Protein AF-A0A453BRI6-F1 (afdb_monomer_lite)

Foldseek 3Di:
DCQDPVCPVVDPFFEAEAPPPVVVVLLVVCVVVDPPDASVVVCVVVVVCCVVPPVVVQVVGPHYHYPPQVADPVQDKDKDKDWDPDPPPPPPDDDDPVFKDKWKKKKWWWDAQPDDPPDDSQQIWIWIDTPQKIKIWHGQPWDDRPPDTDGRTDMDIDHPCVVVVRVVNRIDTPDIWMKMWMWGDDPFKIWIWIATPVVRIIMIMIIGRDPDD

Structure (mmCIF, N/CA/C/O backbone):
data_AF-A0A453BRI6-F1
#
_entry.id   AF-A0A453BRI6-F1
#
loop_
_atom_site.group_PDB
_atom_site.id
_atom_site.type_symbol
_atom_site.label_atom_id
_atom_site.label_alt_id
_atom_site.label_comp_id
_atom_site.label_asym_id
_atom_site.label_entity_id
_atom_site.label_seq_id
_atom_site.pdbx_PDB_ins_code
_atom_site.Cartn_x
_atom_site.Cartn_y
_atom_site.Cartn_z
_atom_site.occupancy
_atom_site.B_iso_or_equiv
_atom_site.auth_seq_id
_atom_site.auth_comp_id
_atom_site.auth_asym_id
_atom_site.auth_atom_id
_atom_site.pdbx_PDB_model_num
ATOM 1 N N . TYR A 1 1 ? 13.087 2.744 -31.979 1.00 52.75 1 TYR A N 1
ATOM 2 C CA . TYR A 1 1 ? 12.414 2.208 -30.777 1.00 52.75 1 TYR A CA 1
ATOM 3 C C . TYR A 1 1 ? 13.048 0.880 -30.407 1.00 52.75 1 TYR A C 1
ATOM 5 O O . TYR A 1 1 ? 13.295 0.091 -31.309 1.00 52.75 1 TYR A O 1
ATOM 13 N N . ALA A 1 2 ? 13.296 0.627 -29.118 1.00 52.94 2 ALA A N 1
ATOM 14 C CA . ALA A 1 2 ? 13.920 -0.607 -28.609 1.00 52.94 2 ALA A CA 1
ATOM 15 C C . ALA A 1 2 ? 13.146 -1.909 -28.939 1.00 52.94 2 ALA A C 1
ATOM 17 O O . ALA A 1 2 ? 13.630 -2.999 -28.675 1.00 52.94 2 ALA A O 1
ATOM 18 N N . LEU A 1 3 ? 11.965 -1.788 -29.551 1.00 64.69 3 LEU A N 1
ATOM 19 C CA . LEU A 1 3 ? 11.056 -2.873 -29.921 1.00 64.69 3 LEU A CA 1
ATOM 20 C C . LEU A 1 3 ? 10.930 -3.079 -31.444 1.00 64.69 3 LEU A C 1
ATOM 22 O O . LEU A 1 3 ? 10.002 -3.728 -31.918 1.00 64.69 3 LEU A O 1
ATOM 26 N N . HIS A 1 4 ? 11.829 -2.501 -32.248 1.00 74.75 4 HIS A N 1
ATOM 27 C CA . HIS A 1 4 ? 11.757 -2.649 -33.703 1.00 74.75 4 HIS A CA 1
ATOM 28 C C . HIS A 1 4 ? 11.968 -4.112 -34.128 1.00 74.75 4 HIS A C 1
ATOM 30 O O . HIS A 1 4 ? 12.865 -4.790 -33.625 1.00 74.75 4 HIS A O 1
ATOM 36 N N . SER A 1 5 ? 11.172 -4.596 -35.087 1.00 76.12 5 SER A N 1
ATOM 37 C CA . SER A 1 5 ? 11.146 -6.010 -35.495 1.00 76.12 5 SER A CA 1
ATOM 38 C C . SER A 1 5 ? 12.509 -6.544 -35.943 1.00 76.12 5 SER A C 1
ATOM 40 O O . SER A 1 5 ? 12.845 -7.686 -35.645 1.00 76.12 5 SER A O 1
ATOM 42 N N . THR A 1 6 ? 13.320 -5.703 -36.586 1.00 83.50 6 THR A N 1
ATOM 43 C CA . THR A 1 6 ? 14.676 -6.042 -37.051 1.00 83.50 6 THR A CA 1
ATOM 44 C C . THR A 1 6 ? 15.672 -6.311 -35.924 1.00 83.50 6 THR A C 1
ATOM 46 O O . THR A 1 6 ? 16.653 -7.010 -36.147 1.00 83.50 6 THR A O 1
ATOM 49 N N . LEU A 1 7 ? 15.440 -5.781 -34.718 1.00 80.44 7 LEU A N 1
ATOM 50 C CA . LEU A 1 7 ? 16.309 -6.026 -33.564 1.00 80.44 7 LEU A CA 1
ATOM 51 C C . LEU A 1 7 ? 15.967 -7.346 -32.866 1.00 80.44 7 LEU A C 1
ATOM 53 O O . LEU A 1 7 ? 16.798 -7.886 -32.148 1.00 80.44 7 LEU A O 1
ATOM 57 N N . ARG A 1 8 ? 14.767 -7.904 -33.084 1.00 75.44 8 ARG A N 1
ATOM 58 C CA . ARG A 1 8 ? 14.273 -9.076 -32.338 1.00 75.44 8 ARG A CA 1
ATOM 59 C C . ARG A 1 8 ? 15.113 -10.333 -32.557 1.00 75.44 8 ARG A C 1
ATOM 61 O O . ARG A 1 8 ? 15.270 -11.110 -31.620 1.00 75.44 8 ARG A O 1
ATOM 68 N N . SER A 1 9 ? 15.656 -10.519 -33.761 1.00 80.94 9 SER A N 1
ATOM 69 C CA . SER A 1 9 ? 16.543 -11.643 -34.093 1.00 80.94 9 SER A CA 1
ATOM 70 C C . SER A 1 9 ? 17.949 -11.503 -33.511 1.00 80.94 9 SER A C 1
ATOM 72 O O . SER A 1 9 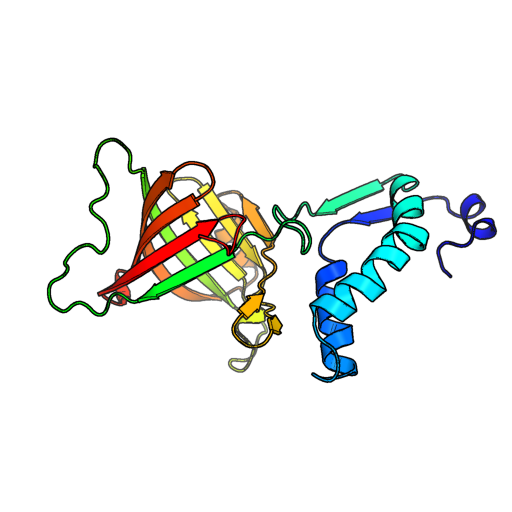? 18.709 -12.461 -33.555 1.00 80.94 9 SER A O 1
ATOM 74 N N . LEU A 1 10 ? 18.299 -10.320 -32.998 1.00 83.38 10 LEU A N 1
ATOM 75 C CA . LEU A 1 10 ? 19.611 -10.015 -32.423 1.00 83.38 10 LEU A CA 1
ATOM 76 C C . LEU A 1 10 ? 19.607 -10.078 -30.886 1.00 83.38 10 LEU A C 1
ATOM 78 O O . LEU A 1 10 ? 20.632 -9.823 -30.268 1.00 83.38 10 LEU A O 1
ATOM 82 N N . LEU A 1 11 ? 18.456 -10.357 -30.264 1.00 80.69 11 LEU A N 1
ATOM 83 C CA . LEU A 1 11 ? 18.303 -10.395 -28.809 1.00 80.69 11 LEU A CA 1
ATOM 84 C C . LEU A 1 11 ? 18.324 -11.838 -28.305 1.00 80.69 11 LEU A C 1
ATOM 86 O O . LEU A 1 11 ? 17.361 -12.581 -28.519 1.00 80.69 11 LEU A O 1
ATOM 90 N N . ASP A 1 12 ? 19.368 -12.193 -27.558 1.00 84.62 12 ASP A N 1
ATOM 91 C CA . ASP A 1 12 ? 19.502 -13.512 -26.926 1.00 84.62 12 ASP A CA 1
ATOM 92 C C . ASP A 1 12 ? 18.477 -13.722 -25.799 1.00 84.62 12 ASP A C 1
ATOM 94 O O . ASP A 1 12 ? 17.919 -14.807 -25.627 1.00 84.62 12 ASP A O 1
ATOM 98 N N . ILE A 1 13 ? 18.179 -12.659 -25.045 1.00 81.44 13 ILE A N 1
ATOM 99 C CA . ILE A 1 13 ? 17.254 -12.676 -23.908 1.00 81.44 13 ILE A CA 1
ATOM 100 C C . ILE A 1 13 ? 16.335 -11.458 -23.987 1.00 81.44 13 ILE A C 1
ATOM 102 O O . ILE A 1 13 ? 16.785 -10.335 -24.208 1.00 81.44 13 ILE A O 1
ATOM 106 N N . ARG A 1 14 ? 15.035 -11.668 -23.762 1.00 81.00 14 ARG A N 1
ATOM 107 C CA . ARG A 1 14 ? 14.042 -10.604 -23.593 1.00 81.00 14 ARG A CA 1
ATOM 108 C C . ARG A 1 14 ? 13.359 -10.769 -22.244 1.00 81.00 14 ARG A C 1
ATOM 110 O O . ARG A 1 14 ? 12.793 -11.822 -21.938 1.00 81.00 14 ARG A O 1
ATOM 117 N N . VAL A 1 15 ? 13.410 -9.701 -21.459 1.00 80.00 15 VAL A N 1
ATOM 118 C CA . VAL A 1 15 ? 12.759 -9.601 -20.155 1.00 80.00 15 VAL A CA 1
ATOM 119 C C . VAL A 1 15 ? 11.650 -8.564 -20.259 1.00 80.00 15 VAL A C 1
ATOM 121 O O . VAL A 1 15 ? 11.901 -7.428 -20.658 1.00 80.00 15 VAL A O 1
ATOM 124 N N . ALA A 1 16 ? 10.431 -8.951 -19.902 1.00 76.50 16 ALA A N 1
ATOM 125 C CA . ALA A 1 16 ? 9.301 -8.046 -19.761 1.00 76.50 16 ALA A CA 1
ATOM 126 C C . ALA A 1 16 ? 8.994 -7.855 -18.279 1.00 76.50 16 ALA A C 1
ATOM 128 O O . ALA A 1 16 ? 8.762 -8.824 -17.557 1.00 76.50 16 ALA A O 1
ATOM 129 N N . VAL A 1 17 ? 8.951 -6.598 -17.845 1.00 73.62 17 VAL A N 1
ATOM 130 C CA . VAL A 1 17 ? 8.438 -6.215 -16.530 1.00 73.62 17 VAL A CA 1
ATOM 131 C C . VAL A 1 17 ? 7.075 -5.576 -16.754 1.00 73.62 17 VAL A C 1
ATOM 133 O O . VAL A 1 17 ? 6.969 -4.521 -17.380 1.00 73.62 17 VAL A O 1
ATOM 136 N N . VAL A 1 18 ? 6.030 -6.262 -16.307 1.00 67.06 18 VAL A N 1
ATOM 137 C CA . VAL A 1 18 ? 4.629 -5.883 -16.498 1.00 67.06 18 VAL A CA 1
ATOM 138 C C . VAL A 1 18 ? 4.063 -5.463 -15.144 1.00 67.06 18 VAL A C 1
ATOM 140 O O . VAL A 1 18 ? 4.336 -6.109 -14.143 1.00 67.06 18 VAL A O 1
ATOM 143 N N . GLY A 1 19 ? 3.296 -4.372 -15.100 1.00 62.09 19 GLY A N 1
ATOM 144 C CA . GLY A 1 19 ? 2.731 -3.821 -13.862 1.00 62.09 19 GLY A CA 1
ATOM 145 C C . GLY A 1 19 ? 3.546 -2.666 -13.267 1.00 62.09 19 GLY A C 1
ATOM 146 O O . GLY A 1 19 ? 4.772 -2.659 -13.285 1.00 62.09 19 GLY A O 1
ATOM 147 N N . GLY A 1 20 ? 2.860 -1.628 -12.773 1.00 60.97 20 GLY A N 1
ATOM 148 C CA . GLY A 1 20 ? 3.466 -0.465 -12.094 1.00 60.97 20 GLY A CA 1
ATOM 149 C C . GLY A 1 20 ? 4.017 0.620 -13.026 1.00 60.97 20 GLY A C 1
ATOM 150 O O . GLY A 1 20 ? 3.886 1.805 -12.728 1.00 60.97 20 GLY A O 1
ATOM 151 N N . VAL A 1 21 ? 4.513 0.239 -14.208 1.00 59.91 21 VAL A N 1
ATOM 152 C CA . VAL A 1 21 ? 5.080 1.160 -15.217 1.00 59.91 21 VAL A CA 1
ATOM 153 C C . VAL A 1 21 ? 4.067 2.215 -15.683 1.00 59.91 21 VAL A C 1
ATOM 155 O O . VAL A 1 21 ? 4.425 3.370 -15.904 1.00 59.91 21 VAL A O 1
ATOM 158 N N . HIS A 1 22 ? 2.783 1.853 -15.768 1.00 65.25 22 HIS A N 1
ATOM 159 C CA . HIS A 1 22 ? 1.715 2.784 -16.140 1.00 65.25 22 HIS A CA 1
ATOM 160 C C . HIS A 1 22 ? 1.559 3.937 -15.150 1.00 65.25 22 HIS A C 1
ATOM 162 O O . HIS A 1 22 ? 1.365 5.075 -15.566 1.00 65.25 22 HIS A O 1
ATOM 168 N N . PHE A 1 23 ? 1.653 3.653 -13.849 1.00 64.69 23 PHE A N 1
ATOM 169 C CA . PHE A 1 23 ? 1.497 4.675 -12.821 1.00 64.69 23 PHE A CA 1
ATOM 170 C C . PHE A 1 23 ? 2.673 5.651 -12.834 1.00 64.69 23 PHE A C 1
ATOM 172 O O . PHE A 1 23 ? 2.458 6.862 -12.816 1.00 64.69 23 PHE A O 1
ATOM 179 N N . SER A 1 24 ? 3.905 5.140 -12.925 1.00 67.06 24 SER A N 1
ATOM 180 C CA . SER A 1 24 ? 5.103 5.981 -12.995 1.00 67.06 24 SER A CA 1
ATOM 181 C C . SER A 1 24 ? 5.104 6.856 -14.248 1.00 67.06 24 SER A C 1
ATOM 183 O O . SER A 1 24 ? 5.437 8.036 -14.166 1.00 67.06 24 SER A O 1
ATOM 185 N N . LEU A 1 25 ? 4.669 6.309 -15.390 1.00 71.19 25 LEU A N 1
ATOM 186 C CA . LEU A 1 25 ? 4.539 7.065 -16.633 1.00 71.19 25 LEU A CA 1
ATOM 187 C C . LEU A 1 25 ? 3.483 8.172 -16.516 1.00 71.19 25 LEU A C 1
ATOM 189 O O . LEU A 1 25 ? 3.775 9.313 -16.853 1.00 71.19 25 LEU A O 1
ATOM 193 N N . LEU A 1 26 ? 2.287 7.863 -16.006 1.00 74.62 26 LEU A N 1
ATOM 194 C CA . LEU A 1 26 ? 1.223 8.859 -15.832 1.00 74.62 26 LEU A CA 1
ATOM 195 C C . LEU A 1 26 ? 1.619 9.951 -14.834 1.00 74.62 26 LEU A C 1
ATOM 197 O O . LEU A 1 26 ? 1.450 11.127 -15.136 1.00 74.62 26 LEU A O 1
ATOM 201 N N . SER A 1 27 ? 2.215 9.570 -13.700 1.00 70.19 27 SER A N 1
ATOM 202 C CA . SER A 1 27 ? 2.729 10.511 -12.693 1.00 70.19 27 SER A CA 1
ATOM 203 C C . SER A 1 27 ? 3.765 11.459 -13.289 1.00 70.19 27 SER A C 1
ATOM 205 O O . SER A 1 27 ? 3.715 12.664 -13.055 1.00 70.19 27 SER A O 1
ATOM 207 N N . LYS A 1 28 ? 4.699 10.923 -14.085 1.00 75.94 28 LYS A N 1
ATOM 208 C CA . LYS A 1 28 ? 5.747 11.713 -14.733 1.00 75.94 28 LYS A CA 1
ATOM 209 C C . LYS A 1 28 ? 5.173 12.654 -15.790 1.00 75.94 28 LYS A C 1
ATOM 211 O O . LYS A 1 28 ? 5.504 13.833 -15.785 1.00 75.94 28 LYS A O 1
ATOM 216 N N . VAL A 1 29 ? 4.290 12.156 -16.655 1.00 76.88 29 VAL A N 1
ATOM 217 C CA . VAL A 1 29 ? 3.655 12.971 -17.699 1.00 76.88 29 VAL A CA 1
ATOM 218 C C . VAL A 1 29 ? 2.830 14.095 -17.078 1.00 76.88 29 VAL A C 1
ATOM 220 O O . VAL A 1 29 ? 2.987 15.237 -17.492 1.00 76.88 29 VAL A O 1
ATOM 223 N N . GLN A 1 30 ? 2.017 13.805 -16.057 1.00 72.94 30 GLN A N 1
ATOM 224 C CA . GLN A 1 30 ? 1.227 14.819 -15.355 1.00 72.94 30 GLN A CA 1
ATOM 225 C C . GLN A 1 30 ? 2.115 15.865 -14.665 1.00 72.94 30 GLN A C 1
ATOM 227 O O . GLN A 1 30 ? 1.813 17.053 -14.718 1.00 72.94 30 GLN A O 1
ATOM 232 N N . HIS A 1 31 ? 3.232 15.447 -14.062 1.00 74.06 31 HIS A N 1
ATOM 233 C CA . HIS A 1 31 ? 4.200 16.377 -13.480 1.00 74.06 31 HIS A CA 1
ATOM 234 C C . HIS A 1 31 ? 4.814 17.317 -14.529 1.00 74.06 31 HIS A C 1
ATOM 236 O O . HIS A 1 31 ? 4.933 18.512 -14.277 1.00 74.06 31 HIS A O 1
ATOM 242 N N . ASP A 1 32 ? 5.172 16.792 -15.702 1.00 79.25 32 ASP A N 1
ATOM 243 C CA . ASP A 1 32 ? 5.878 17.554 -16.737 1.00 79.25 32 ASP A CA 1
ATOM 244 C C . ASP A 1 32 ? 4.971 18.531 -17.498 1.00 79.25 32 ASP A C 1
ATOM 246 O O . ASP A 1 32 ? 5.422 19.606 -17.891 1.00 79.25 32 ASP A O 1
ATOM 250 N N . ILE A 1 33 ? 3.699 18.177 -17.713 1.00 78.31 33 ILE A N 1
ATOM 251 C CA . ILE A 1 33 ? 2.736 19.020 -18.449 1.00 78.31 33 ILE A CA 1
ATOM 252 C C . ILE A 1 33 ? 1.867 19.902 -17.533 1.00 78.31 33 ILE A C 1
ATOM 254 O O . ILE A 1 33 ? 1.111 20.748 -18.025 1.00 78.31 33 ILE A O 1
ATOM 258 N N . GLY A 1 34 ? 1.944 19.692 -16.214 1.00 65.75 34 GLY A N 1
ATOM 259 C CA . GLY A 1 34 ? 1.098 20.336 -15.206 1.00 65.75 34 GLY A CA 1
ATOM 260 C C . GLY A 1 34 ? -0.381 19.925 -15.275 1.00 65.75 34 GLY A C 1
ATOM 261 O O . GLY A 1 34 ? -0.771 19.042 -16.036 1.00 65.75 34 GLY A O 1
ATOM 262 N N . ASP A 1 35 ? -1.243 20.614 -14.521 1.00 65.69 35 ASP A N 1
ATOM 263 C CA . ASP A 1 35 ? -2.695 20.338 -14.434 1.00 65.69 35 ASP A CA 1
ATOM 264 C C . ASP A 1 35 ? -3.497 20.731 -15.698 1.00 65.69 35 ASP A C 1
ATOM 266 O O . ASP A 1 35 ? -4.717 20.900 -15.665 1.00 65.69 35 ASP A O 1
ATOM 270 N N . SER A 1 36 ? -2.822 20.899 -16.836 1.00 69.31 36 SER A N 1
ATOM 271 C CA . SER A 1 36 ? -3.420 21.325 -18.104 1.00 69.31 36 SER A CA 1
ATOM 272 C C . SER A 1 36 ? -4.313 20.257 -18.747 1.00 69.31 36 SER A C 1
ATOM 274 O O . SER A 1 36 ? -5.206 20.589 -19.526 1.00 69.31 36 SER A O 1
ATOM 276 N N . CY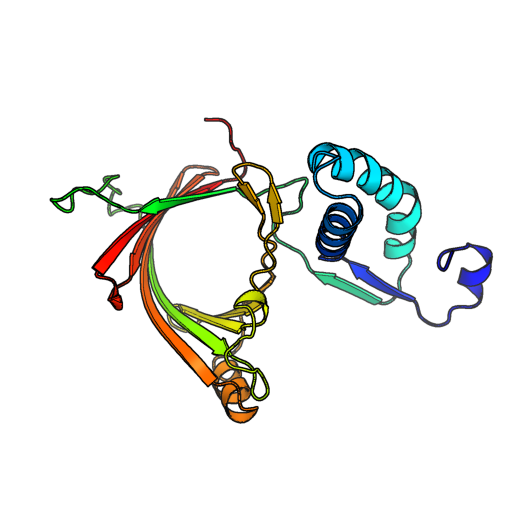S A 1 37 ? -4.101 18.980 -18.417 1.00 68.50 37 CYS A N 1
ATOM 277 C CA . CYS A 1 37 ? -4.850 17.842 -18.948 1.00 68.50 37 CYS A CA 1
ATOM 278 C C . CYS A 1 37 ? -5.438 17.000 -17.811 1.00 68.50 37 CYS A C 1
ATOM 280 O O . CYS A 1 37 ? -4.773 16.755 -16.806 1.00 68.50 37 CYS A O 1
ATOM 282 N N . SER A 1 38 ? -6.671 16.508 -17.978 1.00 77.94 38 SER A N 1
ATOM 283 C CA . SER A 1 38 ? -7.255 15.580 -17.006 1.00 77.94 38 SER A CA 1
ATOM 284 C C . SER A 1 38 ? -6.548 14.225 -17.041 1.00 77.94 38 SER A C 1
ATOM 286 O O . SER A 1 38 ? -6.077 13.766 -18.085 1.00 77.94 38 SER A O 1
ATOM 288 N N . LEU A 1 39 ? -6.527 13.549 -15.894 1.00 74.69 39 LEU A N 1
ATOM 289 C CA . LEU A 1 39 ? -5.957 12.212 -15.778 1.00 74.69 39 LEU A CA 1
ATOM 290 C C . LEU A 1 39 ? -6.687 11.202 -16.683 1.00 74.69 39 LEU A C 1
ATOM 292 O O . LEU A 1 39 ? -6.035 10.376 -17.316 1.00 74.69 39 LEU A O 1
ATOM 296 N N . ASP A 1 40 ? -8.009 11.333 -16.833 1.00 76.38 40 ASP A N 1
ATOM 297 C CA . ASP A 1 40 ? -8.808 10.529 -17.770 1.00 76.38 40 ASP A CA 1
ATOM 298 C C . ASP A 1 40 ? -8.342 10.710 -19.224 1.00 76.38 40 ASP A C 1
ATOM 300 O O . ASP A 1 40 ? -8.127 9.732 -19.938 1.00 76.38 40 ASP A O 1
ATOM 304 N N . TYR A 1 41 ? -8.089 11.952 -19.652 1.00 81.25 41 TYR A N 1
ATOM 305 C CA . TYR A 1 41 ? -7.595 12.233 -21.001 1.00 81.25 41 TYR A CA 1
ATOM 306 C C . TYR A 1 41 ? -6.202 11.634 -21.242 1.00 81.25 41 TYR A C 1
ATOM 308 O O . TYR A 1 41 ? -5.935 11.080 -22.312 1.00 81.25 41 TYR A O 1
ATOM 316 N N . LEU A 1 42 ? -5.310 11.705 -20.246 1.00 78.31 42 LEU A N 1
ATOM 317 C CA . LEU A 1 42 ? -3.987 11.080 -20.322 1.00 78.31 42 LEU A CA 1
ATOM 318 C C . LEU A 1 42 ? -4.083 9.559 -20.427 1.00 78.31 42 LEU A C 1
ATOM 320 O O . LEU A 1 42 ? -3.385 8.956 -21.245 1.00 78.31 42 LEU A O 1
ATOM 324 N N . ILE A 1 43 ? -4.964 8.941 -19.638 1.00 76.12 43 ILE A N 1
ATOM 325 C CA . ILE A 1 43 ? -5.236 7.504 -19.706 1.00 76.12 43 ILE A CA 1
ATOM 326 C C . ILE A 1 43 ? -5.718 7.128 -21.109 1.00 76.12 43 ILE A C 1
ATOM 328 O O . ILE A 1 43 ? -5.139 6.236 -21.737 1.00 76.12 43 ILE A O 1
ATOM 332 N N . ASP A 1 44 ? -6.727 7.826 -21.621 1.00 81.19 44 ASP A N 1
ATOM 333 C CA . ASP A 1 44 ? -7.335 7.528 -22.919 1.00 81.19 44 ASP A CA 1
ATOM 334 C C . ASP A 1 44 ? -6.397 7.807 -24.096 1.00 81.19 44 ASP A C 1
ATOM 336 O O . ASP A 1 44 ? -6.504 7.157 -25.134 1.00 81.19 44 ASP A O 1
ATOM 340 N N . SER A 1 45 ? -5.424 8.701 -23.929 1.00 81.62 45 SER A N 1
ATOM 341 C CA . SER A 1 45 ? -4.415 8.989 -24.952 1.00 81.62 45 SER A CA 1
ATOM 342 C C . SER A 1 45 ? -3.257 7.983 -24.939 1.00 81.62 45 SER A C 1
ATOM 344 O O . SER A 1 45 ? -2.818 7.509 -25.989 1.00 81.62 45 SER A O 1
ATOM 346 N N . ILE A 1 46 ? -2.746 7.628 -23.754 1.00 77.75 46 ILE A N 1
ATOM 347 C CA . ILE A 1 46 ? -1.512 6.838 -23.604 1.00 77.75 46 ILE A CA 1
ATOM 348 C C . ILE A 1 46 ? -1.792 5.333 -23.665 1.00 77.75 46 ILE A C 1
ATOM 350 O O . ILE A 1 46 ? -1.050 4.594 -24.320 1.00 77.75 46 ILE A O 1
ATOM 354 N N . PHE A 1 47 ? -2.852 4.846 -23.008 1.00 76.38 47 PHE A N 1
ATOM 355 C CA . PHE A 1 47 ? -3.100 3.402 -22.923 1.00 76.38 47 PHE A CA 1
ATOM 356 C C . PHE A 1 47 ? -3.362 2.740 -24.281 1.00 76.38 47 PHE A C 1
ATOM 358 O O . PHE A 1 47 ? -2.816 1.658 -24.497 1.00 76.38 47 PHE A O 1
ATOM 365 N N . PRO A 1 48 ? -4.142 3.319 -25.216 1.00 82.38 48 PRO A N 1
ATOM 366 C CA . PRO A 1 48 ? -4.320 2.710 -26.533 1.00 82.38 48 PRO A CA 1
ATOM 367 C C . PRO A 1 48 ? -3.009 2.579 -27.314 1.00 82.38 48 PRO A C 1
ATOM 369 O O . PRO A 1 48 ? -2.778 1.551 -27.950 1.00 82.38 48 PRO A O 1
ATOM 372 N N . LEU A 1 49 ? -2.120 3.576 -27.226 1.00 79.31 49 LEU A N 1
ATOM 373 C CA . LEU A 1 49 ? -0.799 3.523 -27.859 1.00 79.31 49 LEU A CA 1
ATOM 374 C C . LEU A 1 49 ? 0.084 2.451 -27.222 1.00 79.31 49 LEU A C 1
ATOM 376 O O . LEU A 1 49 ? 0.729 1.691 -27.943 1.00 79.31 49 LEU A O 1
ATOM 380 N N . PHE A 1 50 ? 0.062 2.334 -25.893 1.00 77.12 50 PHE A N 1
ATOM 381 C CA . PHE A 1 50 ? 0.743 1.251 -25.189 1.00 77.12 50 PHE A CA 1
ATOM 382 C C . PHE A 1 50 ? 0.243 -0.126 -25.649 1.00 77.12 50 PHE A C 1
ATOM 384 O O . PHE A 1 50 ? 1.054 -0.972 -26.028 1.00 77.12 50 PHE A O 1
ATOM 391 N N . ARG A 1 51 ? -1.080 -0.341 -25.683 1.00 75.88 51 ARG A N 1
ATOM 392 C CA . ARG A 1 51 ? -1.672 -1.611 -26.138 1.00 75.88 51 ARG A CA 1
ATOM 393 C C . ARG A 1 51 ? -1.301 -1.945 -27.578 1.00 75.88 51 ARG A C 1
ATOM 395 O O . ARG A 1 51 ? -1.075 -3.097 -27.920 1.00 75.88 51 ARG A O 1
ATOM 402 N N . LYS A 1 52 ? -1.230 -0.930 -28.439 1.00 81.44 52 LYS A N 1
ATOM 403 C CA . LYS A 1 52 ? -0.910 -1.121 -29.854 1.00 81.44 52 LYS A CA 1
ATOM 404 C C . LYS A 1 52 ? 0.575 -1.393 -30.098 1.00 81.44 52 LYS A C 1
ATOM 406 O O . LYS A 1 52 ? 0.903 -2.172 -30.988 1.00 81.44 52 LYS A O 1
ATOM 411 N N . HIS A 1 53 ? 1.464 -0.724 -29.365 1.00 77.50 53 HIS A N 1
ATOM 412 C CA . HIS A 1 53 ? 2.883 -0.644 -29.728 1.00 77.50 53 HIS A CA 1
ATOM 413 C C . HIS A 1 53 ? 3.852 -1.267 -28.721 1.00 77.50 53 HIS A C 1
ATOM 415 O O . HIS A 1 53 ? 5.008 -1.460 -29.076 1.00 77.50 53 HIS A O 1
ATOM 421 N N . ILE A 1 54 ? 3.418 -1.555 -27.491 1.00 77.38 54 ILE A N 1
ATOM 422 C CA . ILE A 1 54 ? 4.278 -2.075 -26.416 1.00 77.38 54 ILE A CA 1
ATOM 423 C C . ILE A 1 54 ? 3.781 -3.439 -25.927 1.00 77.38 54 ILE A C 1
ATOM 425 O O . ILE A 1 54 ? 4.569 -4.373 -25.806 1.00 77.38 54 ILE A O 1
ATOM 429 N N . GLU A 1 55 ? 2.475 -3.577 -25.679 1.00 75.38 55 GLU A N 1
ATOM 430 C CA . GLU A 1 55 ? 1.867 -4.809 -25.151 1.00 75.38 55 GLU A CA 1
ATOM 431 C C . GLU A 1 55 ? 2.179 -6.074 -25.980 1.00 75.38 55 GLU A C 1
ATOM 433 O O . GLU A 1 55 ? 2.542 -7.084 -25.371 1.00 75.38 55 GLU A O 1
ATOM 438 N N . PRO A 1 56 ? 2.168 -6.052 -27.332 1.00 78.00 56 PRO A N 1
ATOM 439 C CA . PRO A 1 56 ? 2.510 -7.229 -28.132 1.00 78.00 56 PRO A CA 1
ATOM 440 C C . PRO A 1 56 ? 3.931 -7.742 -27.867 1.00 78.00 56 PRO A C 1
ATOM 442 O O . PRO A 1 56 ? 4.155 -8.949 -27.819 1.00 78.00 56 PRO A O 1
ATOM 445 N N . ASP A 1 57 ? 4.896 -6.848 -27.644 1.00 73.25 57 ASP A N 1
ATOM 446 C CA . ASP A 1 57 ? 6.285 -7.228 -27.379 1.00 73.25 57 ASP A CA 1
ATOM 447 C C . ASP A 1 57 ? 6.479 -7.829 -25.982 1.00 73.25 57 ASP A C 1
ATOM 449 O O . ASP A 1 57 ? 7.323 -8.712 -25.807 1.00 73.25 57 ASP A O 1
ATOM 453 N N . LEU A 1 58 ? 5.659 -7.431 -25.001 1.00 74.19 58 LEU A N 1
ATOM 454 C CA . LEU A 1 58 ? 5.668 -8.034 -23.663 1.00 74.19 58 LEU A CA 1
ATOM 455 C C . LEU A 1 58 ? 5.270 -9.519 -23.707 1.00 74.19 58 LEU A C 1
ATOM 457 O O . LEU A 1 58 ? 5.799 -10.319 -22.934 1.00 74.19 58 LEU A O 1
ATOM 461 N N . HIS A 1 59 ? 4.388 -9.910 -24.635 1.00 68.31 59 HIS A N 1
ATOM 462 C CA . HIS A 1 59 ? 4.017 -11.314 -24.844 1.00 68.31 59 HIS A CA 1
ATOM 463 C C . HIS A 1 59 ? 5.151 -12.163 -25.437 1.00 68.31 59 HIS A C 1
ATOM 465 O O . HIS A 1 59 ? 5.166 -13.376 -25.235 1.00 68.31 59 HIS A O 1
ATOM 471 N N . HIS A 1 60 ? 6.106 -11.549 -26.142 1.00 71.38 60 HIS A N 1
ATOM 472 C CA . HIS A 1 60 ? 7.230 -12.240 -26.783 1.00 71.38 60 HIS A CA 1
ATOM 473 C C . HIS A 1 60 ? 8.478 -12.373 -25.890 1.00 71.38 60 HIS A C 1
ATOM 475 O O . HIS A 1 60 ? 9.502 -12.918 -26.332 1.00 71.38 60 HIS A O 1
ATOM 481 N N . ALA A 1 61 ? 8.425 -11.870 -24.655 1.00 78.00 61 ALA A N 1
ATOM 482 C CA . ALA A 1 61 ? 9.517 -11.986 -23.697 1.00 78.00 61 ALA A CA 1
ATOM 483 C C . ALA A 1 61 ? 9.644 -13.410 -23.137 1.00 78.00 61 ALA A C 1
ATOM 485 O O . ALA A 1 61 ? 8.644 -14.027 -22.773 1.00 78.00 61 ALA A O 1
ATOM 486 N N . GLN A 1 62 ? 10.876 -13.921 -23.037 1.00 77.81 62 GLN A N 1
ATOM 487 C CA . GLN A 1 62 ? 11.141 -15.230 -22.428 1.00 77.81 62 GLN A CA 1
ATOM 488 C C . GLN A 1 62 ? 10.953 -15.194 -20.910 1.00 77.81 62 GLN A C 1
ATOM 490 O O . GLN A 1 62 ? 10.466 -16.157 -20.325 1.00 77.81 62 GLN A O 1
ATOM 495 N N . ILE A 1 63 ? 11.336 -14.086 -20.274 1.00 73.19 63 ILE A N 1
ATOM 496 C CA . ILE A 1 63 ? 11.177 -13.890 -18.834 1.00 73.19 63 ILE A CA 1
ATOM 497 C C . ILE A 1 63 ? 10.152 -12.788 -18.628 1.00 73.19 63 ILE A C 1
ATOM 499 O O . ILE A 1 63 ? 10.334 -11.664 -19.095 1.00 73.19 63 ILE A O 1
ATOM 503 N N . ARG A 1 64 ? 9.072 -13.112 -17.920 1.00 69.25 64 ARG A N 1
ATOM 504 C CA . ARG A 1 64 ? 8.013 -12.167 -17.573 1.00 69.25 64 ARG A CA 1
ATOM 505 C C . ARG A 1 64 ? 7.962 -12.008 -16.064 1.00 69.25 64 ARG A C 1
ATOM 507 O O . ARG A 1 64 ? 7.693 -12.967 -15.348 1.00 69.25 64 ARG A O 1
ATOM 514 N N . ILE A 1 65 ? 8.220 -10.793 -15.605 1.00 71.69 65 ILE A N 1
ATOM 515 C CA . ILE A 1 65 ? 8.016 -10.378 -14.223 1.00 71.69 65 ILE A CA 1
ATOM 516 C C . ILE A 1 65 ? 6.689 -9.631 -14.211 1.00 71.69 65 ILE A C 1
ATOM 518 O O . ILE A 1 65 ? 6.609 -8.508 -14.704 1.00 71.69 65 ILE A O 1
ATOM 522 N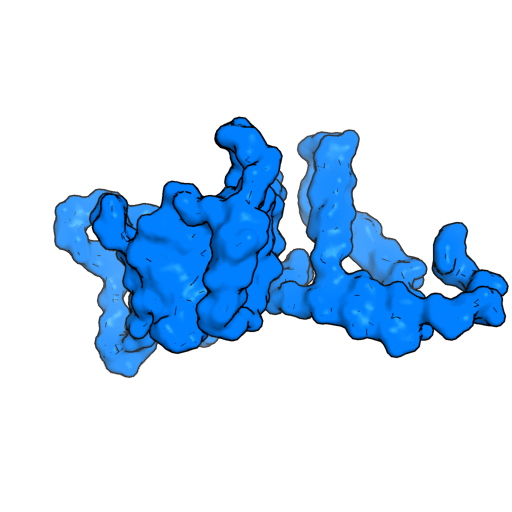 N . ASP A 1 66 ? 5.645 -10.284 -13.717 1.00 59.88 66 ASP A N 1
ATOM 523 C CA . ASP A 1 66 ? 4.325 -9.680 -13.573 1.00 59.88 66 ASP A CA 1
ATOM 524 C C . ASP A 1 66 ? 4.162 -9.155 -12.146 1.00 59.88 66 ASP A C 1
ATOM 526 O O . ASP A 1 66 ? 4.210 -9.909 -11.173 1.00 59.88 66 ASP A O 1
ATOM 530 N N . ASN A 1 67 ? 4.010 -7.843 -12.028 1.00 61.25 67 ASN A N 1
ATOM 531 C CA . ASN A 1 67 ? 3.541 -7.191 -10.826 1.00 61.25 67 ASN A CA 1
ATOM 532 C C . ASN A 1 67 ? 2.033 -6.981 -10.971 1.00 61.25 67 ASN A C 1
ATOM 534 O O . ASN A 1 67 ? 1.567 -5.936 -11.443 1.00 61.25 67 ASN A O 1
ATOM 538 N N . SER A 1 68 ? 1.271 -7.998 -10.577 1.00 52.47 68 SER A N 1
ATOM 539 C CA . SER A 1 68 ? -0.182 -7.954 -10.584 1.00 52.47 68 SER A CA 1
ATOM 540 C C . SER A 1 68 ? -0.655 -7.015 -9.477 1.00 52.47 68 SER A C 1
ATOM 542 O O . SER A 1 68 ? -0.934 -7.427 -8.347 1.00 52.47 68 SER A O 1
ATOM 544 N N . PHE A 1 69 ? -0.754 -5.726 -9.786 1.00 54.97 69 PHE A N 1
ATOM 545 C CA . PHE A 1 69 ? -1.567 -4.835 -8.976 1.00 54.97 69 PHE A CA 1
ATOM 546 C C . PHE A 1 69 ? -3.001 -5.353 -9.073 1.00 54.97 69 PHE A C 1
ATOM 548 O O . PHE A 1 69 ? -3.559 -5.445 -10.162 1.00 54.97 69 PHE A O 1
ATOM 555 N N . VAL A 1 70 ? -3.596 -5.682 -7.926 1.00 49.69 70 VAL A N 1
ATOM 556 C CA . VAL A 1 70 ? -4.973 -6.199 -7.791 1.00 49.69 70 VAL A CA 1
ATOM 557 C C . VAL A 1 70 ? -6.013 -5.268 -8.451 1.00 49.69 70 VAL A C 1
ATOM 559 O O . VAL A 1 70 ? -7.163 -5.651 -8.639 1.00 49.69 70 VAL A O 1
ATOM 562 N N . CYS A 1 71 ? -5.622 -4.035 -8.796 1.00 52.62 71 CYS A N 1
ATOM 563 C CA . CYS A 1 71 ? -6.454 -3.012 -9.414 1.00 52.62 71 CYS A CA 1
ATOM 564 C C . CYS A 1 71 ? -5.626 -2.226 -10.446 1.00 52.62 71 CYS A C 1
ATOM 566 O O . CYS A 1 71 ? -4.576 -1.674 -10.104 1.00 52.62 71 CYS A O 1
ATOM 568 N N . SER A 1 72 ? -6.097 -2.138 -11.692 1.00 61.44 72 SER A N 1
ATOM 569 C CA . SER A 1 72 ? -5.537 -1.228 -12.704 1.00 61.44 72 SER A CA 1
ATOM 570 C C . SER A 1 72 ? -6.320 0.090 -12.727 1.00 61.44 72 SER A C 1
ATOM 572 O O . SER A 1 72 ? -7.414 0.170 -12.179 1.00 61.44 72 SER A O 1
ATOM 574 N N . PHE A 1 73 ? -5.832 1.127 -13.418 1.00 61.91 73 PHE A N 1
ATOM 575 C CA . PHE A 1 73 ? -6.642 2.335 -13.655 1.00 61.91 73 PHE A CA 1
ATOM 576 C C . PHE A 1 73 ? -7.978 2.040 -14.364 1.00 61.91 73 PHE A C 1
ATOM 578 O O . PHE A 1 73 ? -8.925 2.805 -14.218 1.00 61.91 73 PHE A O 1
ATOM 585 N N . ARG A 1 74 ? -8.070 0.925 -15.105 1.00 63.28 74 ARG A N 1
ATOM 586 C CA . ARG A 1 74 ? -9.308 0.463 -15.754 1.00 63.28 74 ARG A CA 1
ATOM 587 C C . ARG A 1 74 ? -10.210 -0.363 -14.836 1.00 63.28 74 ARG A C 1
ATOM 589 O O . ARG A 1 74 ? -11.399 -0.466 -15.106 1.00 63.28 74 ARG A O 1
ATOM 596 N N . GLU A 1 75 ? -9.657 -0.912 -13.761 1.00 69.94 75 GLU A N 1
ATOM 597 C CA . GLU A 1 75 ? -10.375 -1.672 -12.732 1.00 69.94 75 GLU A CA 1
ATOM 598 C C . GLU A 1 75 ? -10.046 -1.090 -11.348 1.00 69.94 75 GLU A C 1
ATOM 600 O O . GLU A 1 75 ? -9.401 -1.745 -10.523 1.00 69.94 75 GLU A O 1
ATOM 605 N N . PRO A 1 76 ? -10.395 0.186 -11.103 1.00 72.06 76 PRO A N 1
ATOM 606 C CA . PRO A 1 76 ? -10.033 0.860 -9.870 1.00 72.06 76 PRO A CA 1
ATOM 607 C C . PRO A 1 76 ? -10.805 0.276 -8.688 1.00 72.06 76 PRO A C 1
ATOM 609 O O . PRO A 1 76 ? -11.992 -0.031 -8.776 1.00 72.06 76 PRO A O 1
ATOM 612 N N . TYR A 1 77 ? -10.138 0.198 -7.540 1.00 77.88 77 TYR A N 1
ATOM 613 C CA . TYR A 1 77 ? -10.773 -0.155 -6.277 1.00 77.88 77 TYR A CA 1
ATOM 614 C C . TYR A 1 77 ? -10.742 1.052 -5.355 1.00 77.88 77 TYR A C 1
ATOM 616 O O . TYR A 1 77 ? -9.692 1.486 -4.873 1.00 77.88 77 TYR A O 1
ATOM 624 N N . TYR A 1 78 ? -11.912 1.641 -5.159 1.00 84.75 78 TYR A N 1
ATOM 625 C CA . TYR A 1 78 ? -12.070 2.876 -4.417 1.00 84.75 78 TYR A CA 1
ATOM 626 C C . TYR A 1 78 ? -12.020 2.612 -2.921 1.00 84.75 78 TYR A C 1
ATOM 628 O O . TYR A 1 78 ? -12.469 1.571 -2.444 1.00 84.75 78 TYR A O 1
ATOM 636 N N . LYS A 1 79 ? -11.483 3.580 -2.178 1.00 87.56 79 LYS A N 1
ATOM 637 C CA . LYS A 1 79 ? -11.468 3.592 -0.718 1.00 87.56 79 LYS A CA 1
ATOM 638 C C . LYS A 1 79 ? -11.933 4.959 -0.230 1.00 87.56 79 LYS A C 1
ATOM 640 O O . LYS A 1 79 ? -11.248 5.949 -0.467 1.00 87.56 79 LYS A O 1
ATOM 645 N N . LEU A 1 80 ? -13.041 4.997 0.499 1.00 87.94 80 LEU A N 1
ATOM 646 C CA . LEU A 1 80 ? -13.461 6.159 1.281 1.00 87.94 80 LEU A CA 1
ATOM 647 C C . LEU A 1 80 ? -13.115 5.898 2.747 1.00 87.94 80 LEU A C 1
ATOM 649 O O . LEU A 1 80 ? -13.428 4.824 3.255 1.00 87.94 80 LEU A O 1
ATOM 653 N N . LYS A 1 81 ? -12.455 6.844 3.419 1.00 89.69 81 LYS A N 1
ATOM 654 C CA . LYS A 1 81 ? -12.157 6.770 4.856 1.00 89.69 81 LYS A CA 1
ATOM 655 C C . LYS A 1 81 ? -12.609 8.060 5.527 1.00 89.69 81 LYS A C 1
ATOM 657 O O . LYS A 1 81 ? -12.147 9.129 5.147 1.00 89.69 81 LYS A O 1
ATOM 662 N N . CYS A 1 82 ? -13.473 7.941 6.526 1.00 87.88 82 CYS A N 1
ATOM 663 C CA . CYS A 1 82 ? -14.027 9.068 7.273 1.00 87.88 82 CYS A CA 1
ATOM 664 C C . CYS A 1 82 ? -13.747 8.877 8.764 1.00 87.88 82 CYS A C 1
ATOM 666 O O . CYS A 1 82 ? -13.880 7.763 9.277 1.00 87.88 82 CYS A O 1
ATOM 668 N N . LYS A 1 83 ? -13.345 9.950 9.451 1.00 87.94 83 LYS A N 1
ATOM 669 C CA . LYS A 1 83 ? -13.189 9.956 10.910 1.00 87.94 83 LYS A CA 1
ATOM 670 C C . LYS A 1 83 ? -14.568 9.947 11.573 1.00 87.94 83 LYS A C 1
ATOM 672 O O . LYS A 1 83 ? -15.514 10.525 11.045 1.00 87.94 83 LYS A O 1
ATOM 677 N N . ASN A 1 84 ? -14.683 9.268 12.709 1.00 77.69 84 ASN A N 1
ATOM 678 C CA . ASN A 1 84 ? -15.867 9.349 13.550 1.00 77.69 84 ASN A CA 1
ATOM 679 C C . ASN A 1 84 ? -15.802 10.591 14.434 1.00 77.69 84 ASN A C 1
ATOM 681 O O . ASN A 1 84 ? -14.928 10.684 15.292 1.00 77.69 84 ASN A O 1
ATOM 685 N N . GLU A 1 85 ? -16.728 11.519 14.219 1.00 70.31 85 GLU A N 1
ATOM 686 C CA . GLU A 1 85 ? -16.851 12.759 14.995 1.00 70.31 85 GLU A CA 1
ATOM 687 C C . GLU A 1 85 ? -18.005 12.706 16.008 1.00 70.31 85 GLU A C 1
ATOM 689 O O . GLU A 1 85 ? -18.240 13.676 16.724 1.00 70.31 85 GLU A O 1
ATOM 694 N N . LEU A 1 86 ? -18.735 11.585 16.095 1.00 64.69 86 LEU A N 1
ATOM 695 C CA . LEU A 1 86 ? -19.862 11.475 17.019 1.00 64.69 86 LEU A CA 1
ATOM 696 C C . LEU A 1 86 ? -19.374 11.407 18.482 1.00 64.69 86 LEU A C 1
ATOM 698 O O . LEU A 1 86 ? -18.606 10.499 18.811 1.00 64.69 86 LEU A O 1
ATOM 702 N N . PRO A 1 87 ? -19.865 12.295 19.375 1.00 52.41 87 PRO A N 1
ATOM 703 C CA . PRO A 1 87 ? -19.410 12.398 20.768 1.00 52.41 87 PRO A CA 1
ATOM 704 C C . PRO A 1 87 ? -19.655 11.159 21.643 1.00 52.41 87 PRO A C 1
ATOM 706 O O . PRO A 1 87 ? -19.058 11.046 22.706 1.00 52.41 87 PRO A O 1
ATOM 709 N N . ASP A 1 88 ? -20.531 10.242 21.218 1.00 50.81 88 ASP A N 1
ATOM 710 C CA . ASP A 1 88 ? -21.107 9.203 22.087 1.00 50.81 88 ASP A CA 1
ATOM 711 C C . ASP A 1 88 ? -20.772 7.763 21.652 1.00 50.81 88 ASP A C 1
ATOM 713 O O . ASP A 1 88 ? -21.440 6.800 22.021 1.00 50.81 88 ASP A O 1
ATOM 717 N N . GLY A 1 89 ? -19.771 7.577 20.783 1.00 49.06 89 GLY A N 1
ATOM 718 C CA . GLY A 1 89 ? -19.361 6.234 20.349 1.00 49.06 89 GLY A CA 1
ATOM 719 C C . GLY A 1 89 ? -20.459 5.431 19.629 1.00 49.06 89 GLY A C 1
ATOM 720 O O . GLY A 1 89 ? -20.296 4.224 19.412 1.00 49.06 89 GLY A O 1
ATOM 721 N N . GLN A 1 90 ? -21.569 6.076 19.235 1.00 48.00 90 GLN A N 1
ATOM 722 C CA . GLN A 1 90 ? -22.602 5.450 18.420 1.00 48.00 90 GLN A CA 1
ATOM 723 C C . GLN A 1 90 ? -21.965 4.938 17.131 1.00 48.00 90 GLN A C 1
ATOM 725 O O . GLN A 1 90 ? -21.322 5.661 16.367 1.00 48.00 90 GLN A O 1
ATOM 730 N N . LYS A 1 91 ? -22.107 3.630 16.925 1.00 56.03 91 LYS A N 1
ATOM 731 C CA . LYS A 1 91 ? -21.549 2.932 15.775 1.00 56.03 91 LYS A CA 1
ATOM 732 C C . LYS A 1 91 ? -22.279 3.439 14.535 1.00 56.03 91 LYS A C 1
ATOM 734 O O . LYS A 1 91 ? -23.473 3.192 14.413 1.00 56.03 91 LYS A O 1
ATOM 739 N N . PHE A 1 92 ? -21.549 4.056 13.600 1.00 53.69 92 PHE A N 1
ATOM 740 C CA . PHE A 1 92 ? -22.038 4.420 12.256 1.00 53.69 92 PHE A CA 1
ATOM 741 C C . PHE A 1 92 ? -22.898 3.330 11.610 1.00 53.69 92 PHE A C 1
ATOM 743 O O . PHE A 1 92 ? -23.803 3.618 10.837 1.00 53.69 92 PHE A O 1
ATOM 750 N N . TYR A 1 93 ? -22.569 2.074 11.906 1.00 60.06 93 TYR A N 1
ATOM 751 C CA . TYR A 1 93 ? -23.233 0.895 11.394 1.00 60.06 93 TYR A CA 1
ATOM 752 C C . TYR A 1 93 ? -23.327 -0.172 12.484 1.00 60.06 93 TYR A C 1
ATOM 754 O O . TYR A 1 93 ? -22.328 -0.546 13.110 1.00 60.06 93 TYR A O 1
ATOM 762 N N . SER A 1 94 ? -24.526 -0.724 12.675 1.00 59.25 94 SER A N 1
ATOM 763 C CA . SER A 1 94 ? -24.695 -1.961 13.431 1.00 59.25 94 SER A CA 1
ATOM 764 C C . SER A 1 94 ? -24.255 -3.126 12.549 1.00 59.25 94 SER A C 1
ATOM 766 O O . SER A 1 94 ? -25.001 -3.627 11.708 1.00 59.25 94 SER A O 1
ATOM 768 N N . PHE A 1 95 ? -22.993 -3.526 12.689 1.00 64.81 95 PHE A N 1
ATOM 769 C CA . PHE A 1 95 ? -22.546 -4.793 12.135 1.00 64.81 95 PHE A CA 1
ATOM 770 C C . PHE A 1 95 ? -23.208 -5.922 12.917 1.00 64.81 95 PHE A C 1
ATOM 772 O O . PHE A 1 95 ? -22.930 -6.095 14.112 1.00 64.81 95 PHE A O 1
ATOM 779 N N . ASP A 1 96 ? -24.032 -6.705 12.227 1.00 63.97 96 ASP A N 1
ATOM 780 C CA . ASP A 1 96 ? -24.480 -7.998 12.723 1.00 63.97 96 ASP A CA 1
ATOM 781 C C . ASP A 1 96 ? -23.246 -8.808 13.150 1.00 63.97 96 ASP A C 1
ATOM 783 O O . ASP A 1 96 ? -22.318 -9.025 12.364 1.00 63.97 96 ASP A O 1
ATOM 787 N N . LYS A 1 97 ? -23.197 -9.187 14.432 1.00 61.03 97 LYS A N 1
ATOM 788 C CA . LYS A 1 97 ? -22.055 -9.902 15.018 1.00 61.03 97 LYS A CA 1
ATOM 789 C C . LYS A 1 97 ? -21.802 -11.238 14.322 1.00 61.03 97 LYS A C 1
ATOM 791 O O . LYS A 1 97 ? -20.659 -11.674 14.305 1.00 61.03 97 LYS A O 1
ATOM 796 N N . SER A 1 98 ? -22.829 -11.840 13.722 1.00 61.72 98 SER A N 1
ATOM 797 C CA . SER A 1 98 ? -22.726 -13.133 13.041 1.00 61.72 98 SER A CA 1
ATOM 798 C C . SER A 1 98 ? -22.023 -13.077 11.676 1.00 61.72 98 SER A C 1
ATOM 800 O O . SER A 1 98 ? -21.603 -14.115 11.174 1.00 61.72 98 SER A O 1
ATOM 802 N N . LYS A 1 99 ? -21.865 -11.886 11.075 1.00 73.31 99 LYS A N 1
ATOM 803 C CA . LYS A 1 99 ? -21.316 -11.704 9.714 1.00 73.31 99 LYS A CA 1
ATOM 804 C C . LYS A 1 99 ? -20.067 -10.825 9.655 1.00 73.31 99 LYS A C 1
ATOM 806 O O . LYS A 1 99 ? -19.631 -10.460 8.565 1.00 73.31 99 LYS A O 1
ATOM 811 N N . SER A 1 100 ? -19.540 -10.422 10.809 1.00 81.50 100 SER A N 1
ATOM 812 C CA . SER A 1 100 ? -18.392 -9.521 10.881 1.00 81.50 100 SER A CA 1
ATOM 813 C C . SER A 1 100 ? -17.120 -10.249 11.264 1.00 81.50 100 SER A C 1
ATOM 815 O O . SER A 1 100 ? -17.094 -10.917 12.297 1.00 81.50 100 SER A O 1
ATOM 817 N N . GLU A 1 101 ? -16.057 -10.022 10.508 1.00 86.69 101 GLU A N 1
ATOM 818 C CA . GLU A 1 101 ? -14.711 -10.469 10.851 1.00 86.69 101 GLU A CA 1
ATOM 819 C C . GLU A 1 101 ? -14.005 -9.357 11.629 1.00 86.69 101 GLU A C 1
ATOM 821 O O . GLU A 1 101 ? -14.259 -8.170 11.417 1.00 86.69 101 GLU A O 1
ATOM 826 N N . THR A 1 102 ? -13.177 -9.719 12.607 1.00 90.44 102 THR A N 1
ATOM 827 C CA . THR A 1 102 ? -12.383 -8.752 13.376 1.00 90.44 102 THR A CA 1
ATOM 828 C C . THR A 1 102 ? -10.927 -9.161 13.327 1.00 90.44 102 THR A C 1
ATOM 830 O O . THR A 1 102 ? -10.574 -10.261 13.743 1.00 90.44 102 THR A O 1
ATOM 833 N N . GLU A 1 103 ? -10.093 -8.256 12.837 1.00 92.88 103 GLU A N 1
ATOM 834 C CA . GLU A 1 103 ? -8.658 -8.448 12.695 1.00 92.88 103 GLU A CA 1
ATOM 835 C C . GLU A 1 103 ? -7.905 -7.372 13.477 1.00 92.88 103 GLU A C 1
ATOM 837 O O . GLU A 1 103 ? -8.280 -6.195 13.480 1.00 92.88 103 GLU A O 1
ATOM 842 N N . ASN A 1 104 ? -6.823 -7.787 14.131 1.00 95.25 104 ASN A N 1
ATOM 843 C CA . ASN A 1 104 ? -5.940 -6.904 14.879 1.00 95.25 104 ASN A CA 1
ATOM 844 C C . ASN A 1 104 ? -4.624 -6.764 14.129 1.00 95.25 104 ASN A C 1
ATOM 846 O O . ASN A 1 104 ? -3.981 -7.762 13.793 1.00 95.25 104 ASN A O 1
ATOM 850 N N . PHE A 1 105 ? -4.219 -5.520 13.916 1.00 95.06 105 PHE A N 1
ATOM 851 C CA . PHE A 1 105 ? -3.027 -5.170 13.171 1.00 95.06 105 PHE A CA 1
ATOM 852 C C . PHE A 1 105 ? -2.022 -4.443 14.053 1.00 95.06 105 PHE A C 1
ATOM 854 O O . PHE A 1 105 ? -2.397 -3.580 14.847 1.00 95.06 105 PHE A O 1
ATOM 861 N N . ILE A 1 106 ? -0.741 -4.740 13.851 1.00 95.69 106 ILE A N 1
ATOM 862 C CA . ILE A 1 106 ? 0.361 -3.868 14.266 1.00 95.69 106 ILE A CA 1
ATOM 863 C C . ILE A 1 106 ? 0.943 -3.273 12.991 1.00 95.69 106 ILE A C 1
ATOM 865 O O . ILE A 1 106 ? 1.426 -4.010 12.131 1.00 95.69 106 ILE A O 1
ATOM 869 N N . GLU A 1 107 ? 0.862 -1.955 12.847 1.00 94.50 107 GLU A N 1
ATOM 870 C CA . GLU A 1 107 ? 1.428 -1.232 11.711 1.00 94.50 107 GLU A CA 1
ATOM 871 C C . GLU A 1 107 ? 2.683 -0.488 12.146 1.00 94.50 107 GLU A C 1
ATOM 873 O O . GLU A 1 107 ? 2.657 0.254 13.123 1.00 94.50 107 GLU A O 1
ATOM 878 N N . MET A 1 108 ? 3.765 -0.679 11.401 1.00 94.00 108 MET A N 1
ATOM 879 C CA . MET A 1 108 ? 5.062 -0.053 11.619 1.00 94.00 108 MET A CA 1
ATOM 880 C C . MET A 1 108 ? 5.493 0.653 10.340 1.00 94.00 108 MET A C 1
ATOM 882 O O . MET A 1 108 ? 5.374 0.084 9.256 1.00 94.00 108 MET A O 1
ATOM 886 N N . TYR A 1 109 ? 6.025 1.864 10.461 1.00 92.31 109 TYR A N 1
ATOM 887 C CA . TYR A 1 109 ? 6.646 2.566 9.341 1.00 92.31 109 TYR A CA 1
ATOM 888 C C . TYR A 1 109 ? 8.142 2.685 9.599 1.00 92.31 109 TYR A C 1
ATOM 890 O O . TYR A 1 109 ? 8.573 3.184 10.643 1.00 92.31 109 TYR A O 1
ATOM 898 N N . LEU A 1 110 ? 8.917 2.161 8.658 1.00 91.81 110 LEU A N 1
ATOM 899 C CA . LEU A 1 110 ? 10.358 2.024 8.731 1.00 91.81 110 LEU A CA 1
ATOM 900 C C . LEU A 1 110 ? 11.007 3.034 7.788 1.00 91.81 110 LEU A C 1
ATOM 902 O O . LEU A 1 110 ? 10.760 3.022 6.580 1.00 91.81 110 LEU A O 1
ATOM 906 N N . ARG A 1 111 ? 11.8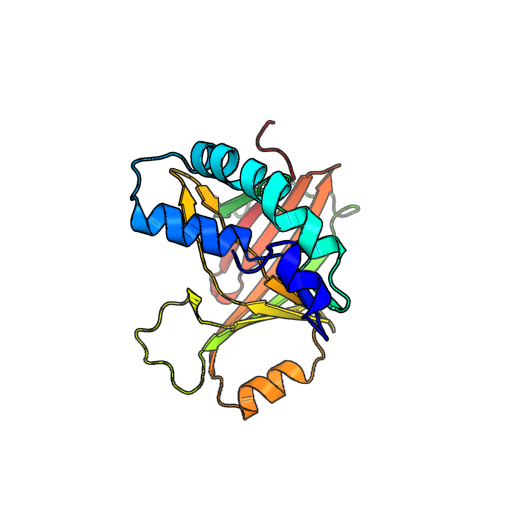74 3.871 8.354 1.00 90.75 111 ARG A N 1
ATOM 907 C CA . ARG A 1 111 ? 12.730 4.802 7.616 1.00 90.75 111 ARG A CA 1
ATOM 908 C C . ARG A 1 111 ? 14.041 4.103 7.231 1.00 90.75 111 ARG A C 1
ATOM 910 O O . ARG A 1 111 ? 14.575 3.361 8.059 1.00 90.75 111 ARG A O 1
ATOM 917 N N . PRO A 1 112 ? 14.569 4.319 6.014 1.00 89.50 112 PRO A N 1
ATOM 918 C CA . PRO A 1 112 ? 15.828 3.713 5.588 1.00 89.50 112 PRO A CA 1
ATOM 919 C C . PRO A 1 112 ? 17.056 4.284 6.336 1.00 89.50 112 PRO A C 1
ATOM 921 O O . PRO A 1 112 ? 17.018 5.430 6.787 1.00 89.50 112 PRO A O 1
ATOM 924 N N . PRO A 1 113 ? 18.158 3.511 6.441 1.00 84.69 113 PRO A N 1
ATOM 925 C CA . PRO A 1 113 ? 19.337 3.800 7.282 1.00 84.69 113 PRO A CA 1
ATOM 926 C C . PRO A 1 113 ? 20.070 5.117 7.000 1.00 84.69 113 PRO A C 1
ATOM 928 O O . PRO A 1 113 ? 20.759 5.632 7.875 1.00 84.69 113 PRO A O 1
ATOM 931 N N . PHE A 1 114 ? 19.938 5.664 5.790 1.00 81.00 114 PHE A N 1
ATOM 932 C CA . PHE A 1 114 ? 20.667 6.861 5.347 1.00 81.00 114 PHE A CA 1
ATOM 933 C C . PHE A 1 114 ? 19.743 8.027 4.995 1.00 81.00 114 PHE A C 1
ATOM 935 O O . PHE A 1 114 ? 20.173 8.994 4.370 1.00 81.00 114 PHE A O 1
ATOM 942 N N . ALA A 1 115 ? 18.463 7.932 5.359 1.00 78.56 115 ALA A N 1
ATOM 943 C CA . ALA A 1 115 ? 17.530 9.014 5.114 1.00 78.56 115 ALA A CA 1
ATOM 944 C C . ALA A 1 115 ? 17.725 10.162 6.111 1.00 78.56 115 ALA A C 1
ATOM 946 O O . ALA A 1 115 ? 17.762 9.934 7.322 1.00 78.56 115 ALA A O 1
ATOM 947 N N . SER A 1 116 ? 17.781 11.397 5.602 1.00 72.50 116 SER A N 1
ATOM 948 C CA . SER A 1 116 ? 17.635 12.594 6.431 1.00 72.50 116 SER A CA 1
ATOM 949 C C . SER A 1 116 ? 16.244 12.636 7.079 1.00 72.50 116 SER A C 1
ATOM 951 O O . SER A 1 116 ? 15.299 11.988 6.621 1.00 72.50 116 SER A O 1
ATOM 953 N N . GLU A 1 117 ? 16.094 13.417 8.150 1.00 67.19 117 GLU A N 1
ATOM 954 C CA . GLU A 1 117 ? 14.788 13.621 8.800 1.00 67.19 117 GLU A CA 1
ATOM 955 C C . GLU A 1 117 ? 13.760 14.310 7.886 1.00 67.19 117 GLU A C 1
ATOM 957 O O . GLU A 1 117 ? 12.561 14.188 8.110 1.00 67.19 117 GLU A O 1
ATOM 962 N N . GLU A 1 118 ? 14.227 14.969 6.825 1.00 65.50 118 GLU A N 1
ATOM 963 C CA . GLU A 1 118 ? 13.422 15.723 5.858 1.00 65.50 118 GLU A CA 1
ATOM 964 C C . GLU A 1 118 ? 12.857 14.866 4.712 1.00 65.50 118 GLU A C 1
ATOM 966 O O . GLU A 1 118 ? 12.115 15.373 3.866 1.00 65.50 118 GLU A O 1
ATOM 971 N N . ILE A 1 119 ? 13.203 13.574 4.642 1.00 65.69 119 ILE A N 1
ATOM 972 C CA . ILE A 1 119 ? 12.696 12.697 3.583 1.00 65.69 119 ILE A CA 1
ATOM 973 C C . ILE A 1 119 ? 11.182 12.529 3.680 1.00 65.69 119 ILE A C 1
ATOM 975 O O . ILE A 1 119 ? 10.606 12.322 4.751 1.00 65.69 119 ILE A O 1
ATOM 979 N N . LYS A 1 120 ? 10.538 12.585 2.510 1.00 67.94 120 LYS A N 1
ATOM 980 C CA . LYS A 1 120 ? 9.100 12.383 2.370 1.00 67.94 120 LYS A CA 1
ATOM 981 C C . LYS A 1 120 ? 8.731 10.973 2.830 1.00 67.94 120 LYS A C 1
ATOM 983 O O . LYS A 1 120 ? 9.429 10.002 2.550 1.00 67.94 120 LYS A O 1
ATOM 988 N N . ILE A 1 121 ? 7.579 10.864 3.491 1.00 71.62 121 ILE A N 1
ATOM 989 C CA . ILE A 1 121 ? 6.987 9.591 3.943 1.00 71.62 121 ILE A CA 1
ATOM 990 C C . ILE A 1 121 ? 6.866 8.585 2.780 1.00 71.62 121 ILE A C 1
ATOM 992 O O . ILE A 1 121 ? 6.874 7.376 2.998 1.00 71.62 121 ILE A O 1
ATOM 996 N N . ASP A 1 122 ? 6.814 9.086 1.545 1.00 70.00 122 ASP A N 1
ATOM 997 C CA . ASP A 1 122 ? 6.717 8.326 0.302 1.00 70.00 122 ASP A CA 1
ATOM 998 C C . ASP A 1 122 ? 7.855 7.307 0.092 1.00 70.00 122 ASP A C 1
ATOM 1000 O O . ASP A 1 122 ? 7.650 6.359 -0.664 1.00 70.00 122 ASP A O 1
ATOM 1004 N N . ASP A 1 123 ? 9.001 7.452 0.770 1.00 77.31 123 ASP A N 1
ATOM 1005 C CA . ASP A 1 123 ? 10.143 6.522 0.691 1.00 77.31 123 ASP A CA 1
ATOM 1006 C C . ASP A 1 123 ? 10.183 5.498 1.843 1.00 77.31 123 ASP A C 1
ATOM 1008 O O . ASP A 1 123 ? 11.093 4.667 1.931 1.00 77.31 123 ASP A O 1
ATOM 1012 N N . TRP A 1 124 ? 9.222 5.550 2.769 1.00 87.62 124 TRP A N 1
ATOM 1013 C CA . TRP A 1 124 ? 9.193 4.652 3.922 1.00 87.62 124 TRP A CA 1
ATOM 1014 C C . TRP A 1 124 ? 8.615 3.282 3.560 1.00 87.62 124 TRP A C 1
ATOM 1016 O O . TRP A 1 124 ? 7.734 3.135 2.707 1.00 87.62 124 TRP A O 1
ATOM 1026 N N . ILE A 1 125 ? 9.077 2.259 4.279 1.00 89.31 125 ILE A N 1
ATOM 1027 C CA . ILE A 1 125 ? 8.518 0.910 4.197 1.00 89.31 125 ILE A CA 1
ATOM 1028 C C . ILE A 1 125 ? 7.467 0.759 5.289 1.00 89.31 125 ILE A C 1
ATOM 1030 O O . ILE A 1 125 ? 7.770 0.892 6.474 1.00 89.31 125 ILE A O 1
ATOM 1034 N N . LYS A 1 126 ? 6.236 0.413 4.915 1.00 91.50 126 LYS A N 1
ATOM 1035 C CA . LYS A 1 126 ? 5.217 0.014 5.886 1.00 91.50 126 LYS A CA 1
ATOM 1036 C C . LYS A 1 126 ? 5.266 -1.499 6.085 1.00 91.50 126 LYS A C 1
ATOM 1038 O O . LYS A 1 126 ? 5.108 -2.259 5.134 1.00 91.50 126 LYS A O 1
ATOM 1043 N N . VAL A 1 127 ? 5.403 -1.936 7.330 1.00 91.25 127 VAL A N 1
ATOM 1044 C CA . VAL A 1 127 ? 5.247 -3.334 7.745 1.00 91.25 127 VAL A CA 1
ATOM 1045 C C . VAL A 1 127 ? 3.947 -3.465 8.530 1.00 91.25 127 VAL A C 1
ATOM 1047 O O . VAL A 1 127 ? 3.683 -2.692 9.447 1.00 91.25 127 VAL A O 1
ATOM 1050 N N . MET A 1 128 ? 3.118 -4.439 8.174 1.00 92.50 128 MET A N 1
ATOM 1051 C CA . MET A 1 128 ? 1.852 -4.720 8.844 1.00 92.50 128 MET A CA 1
ATOM 1052 C C . MET A 1 128 ? 1.818 -6.177 9.290 1.00 92.50 128 MET A C 1
ATOM 1054 O O . MET A 1 128 ? 1.938 -7.080 8.469 1.00 92.50 128 MET A O 1
ATOM 1058 N N . GLN A 1 129 ? 1.615 -6.412 10.579 1.00 91.50 129 GLN A N 1
ATOM 1059 C CA . GLN A 1 129 ? 1.390 -7.745 11.131 1.00 91.50 129 GLN A CA 1
ATOM 1060 C C . GLN A 1 129 ? -0.105 -7.952 11.387 1.00 91.50 129 GLN A C 1
ATOM 1062 O O . GLN A 1 129 ? -0.723 -7.102 12.022 1.00 91.50 129 GLN A O 1
ATOM 1067 N N . CYS A 1 130 ? -0.662 -9.085 10.953 1.00 90.38 130 CYS A N 1
ATOM 1068 C CA . CYS A 1 130 ? -1.998 -9.566 11.32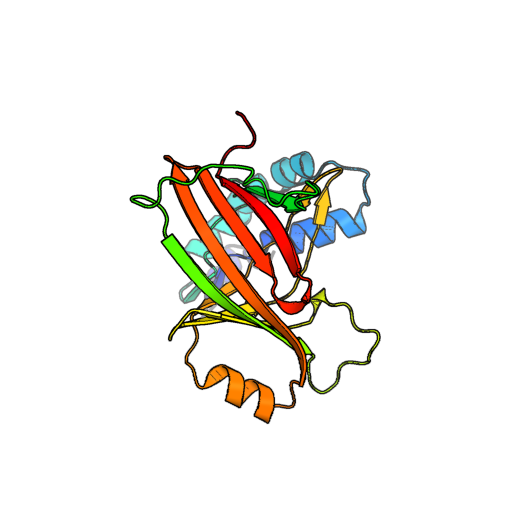2 1.00 90.38 130 CYS A CA 1
ATOM 1069 C C . CYS A 1 130 ? -1.890 -11.024 11.789 1.00 90.38 130 CYS A C 1
ATOM 1071 O O . CYS A 1 130 ? -1.658 -11.931 10.984 1.00 90.38 130 CYS A O 1
ATOM 1073 N N . GLY A 1 131 ? -2.004 -11.260 13.099 1.00 87.12 131 GLY A N 1
ATOM 1074 C CA . GLY A 1 131 ? -1.755 -12.582 13.680 1.00 87.12 131 GLY A CA 1
ATOM 1075 C C . GLY A 1 131 ? -0.341 -13.084 13.358 1.00 87.12 131 GLY A C 1
ATOM 1076 O O . GLY A 1 131 ? 0.647 -12.466 13.760 1.00 87.12 131 GLY A O 1
ATOM 1077 N N . ILE A 1 132 ? -0.254 -14.202 12.627 1.00 80.00 132 ILE A N 1
ATOM 1078 C CA . ILE A 1 132 ? 1.013 -14.807 12.176 1.00 80.00 132 ILE A CA 1
ATOM 1079 C C . ILE A 1 132 ? 1.508 -14.278 10.821 1.00 80.00 132 ILE A C 1
ATOM 1081 O O . ILE A 1 132 ? 2.634 -14.586 10.430 1.00 80.00 132 ILE A O 1
ATOM 1085 N N . ARG A 1 133 ? 0.677 -13.520 10.096 1.00 80.25 133 ARG A N 1
ATOM 1086 C CA . ARG A 1 133 ? 0.993 -13.024 8.752 1.00 80.25 133 ARG A CA 1
ATOM 1087 C C . ARG A 1 133 ? 1.652 -11.657 8.832 1.00 80.25 133 ARG A C 1
ATOM 1089 O O . ARG A 1 133 ? 1.214 -10.794 9.597 1.00 80.25 133 ARG A O 1
ATOM 1096 N N . TYR A 1 134 ? 2.670 -11.457 8.007 1.00 82.69 134 TYR A N 1
ATOM 1097 C CA . TYR A 1 134 ? 3.370 -10.188 7.863 1.00 82.69 134 TYR A CA 1
ATOM 1098 C C . TYR A 1 134 ? 3.215 -9.706 6.434 1.00 82.69 134 TYR A C 1
ATOM 1100 O O . TYR A 1 134 ? 3.352 -10.482 5.498 1.00 82.69 134 TYR A O 1
ATOM 1108 N N . TYR A 1 135 ? 2.964 -8.419 6.270 1.00 83.25 135 TYR A N 1
ATOM 1109 C CA . TYR A 1 135 ? 2.842 -7.774 4.977 1.00 83.25 135 TYR A CA 1
ATOM 1110 C C . TYR A 1 135 ? 3.804 -6.602 4.911 1.00 83.25 135 TYR A C 1
ATOM 1112 O O . TYR A 1 135 ? 3.975 -5.871 5.891 1.00 83.25 135 TYR A O 1
ATOM 1120 N N . LEU A 1 136 ? 4.402 -6.409 3.746 1.00 84.31 136 LEU A N 1
ATOM 1121 C CA . LEU A 1 136 ? 5.243 -5.265 3.442 1.00 84.31 136 LEU A CA 1
ATOM 1122 C C . LEU A 1 136 ? 4.542 -4.438 2.367 1.00 84.31 136 LEU A C 1
ATOM 1124 O O . LEU A 1 136 ? 4.072 -4.990 1.378 1.00 84.31 136 LEU A O 1
ATOM 1128 N N . SER A 1 137 ? 4.432 -3.131 2.586 1.00 84.88 137 SER A N 1
ATOM 1129 C CA . SER A 1 137 ? 3.958 -2.154 1.608 1.00 84.88 137 SER A CA 1
ATOM 1130 C C . SER A 1 137 ? 5.045 -1.126 1.312 1.00 84.88 137 SER A C 1
ATOM 1132 O O . SER A 1 137 ? 5.630 -0.564 2.240 1.00 84.88 137 SER A O 1
ATOM 1134 N N . LEU A 1 138 ? 5.299 -0.880 0.028 1.00 79.88 138 LEU A N 1
ATOM 1135 C CA . LEU A 1 138 ? 6.302 0.079 -0.434 1.00 79.88 138 LEU A CA 1
ATOM 1136 C C . LEU A 1 138 ? 5.648 1.388 -0.874 1.00 79.88 138 LEU A C 1
ATOM 1138 O O . LEU A 1 138 ? 4.774 1.371 -1.741 1.00 79.88 138 LEU A O 1
ATOM 1142 N N . GLY A 1 139 ? 6.143 2.487 -0.305 1.00 66.38 139 GLY A N 1
ATOM 1143 C CA . GLY A 1 139 ? 5.887 3.861 -0.714 1.00 66.38 139 GLY A CA 1
ATOM 1144 C C . GLY A 1 139 ? 4.449 4.374 -0.587 1.00 66.38 139 GLY A C 1
ATOM 1145 O O . GLY A 1 139 ? 3.473 3.625 -0.526 1.00 66.38 139 GLY A O 1
ATOM 1146 N N . ASP A 1 140 ? 4.323 5.700 -0.555 1.00 66.31 140 ASP A N 1
ATOM 1147 C CA . ASP A 1 140 ? 3.047 6.438 -0.589 1.00 66.31 140 ASP A CA 1
ATOM 1148 C C . ASP A 1 140 ? 3.002 7.369 -1.812 1.00 66.31 140 ASP A C 1
ATOM 1150 O O . ASP A 1 140 ? 2.541 8.502 -1.729 1.00 66.31 140 ASP A O 1
ATOM 1154 N N . GLN A 1 141 ? 3.493 6.897 -2.968 1.00 65.00 141 GLN A N 1
ATOM 1155 C CA . GLN A 1 141 ? 3.460 7.667 -4.216 1.00 65.00 141 GLN A CA 1
ATOM 1156 C C . GLN A 1 141 ? 2.013 7.969 -4.606 1.00 65.00 141 GLN A C 1
ATOM 1158 O O . GLN A 1 141 ? 1.332 7.144 -5.207 1.00 65.00 141 GLN A O 1
ATOM 1163 N N . ARG A 1 142 ? 1.518 9.146 -4.242 1.00 73.12 142 ARG A N 1
ATOM 1164 C CA . ARG A 1 142 ? 0.128 9.539 -4.455 1.00 73.12 142 ARG A CA 1
ATOM 1165 C C . ARG A 1 142 ? 0.018 10.561 -5.574 1.00 73.12 142 ARG A C 1
ATOM 1167 O O . ARG A 1 142 ? 0.750 11.547 -5.592 1.00 73.12 142 ARG A O 1
ATOM 1174 N N . ILE A 1 143 ? -0.943 10.353 -6.464 1.00 71.56 143 ILE A N 1
ATOM 1175 C CA . ILE A 1 143 ? -1.407 11.395 -7.382 1.00 71.56 143 ILE A CA 1
ATOM 1176 C C . ILE A 1 143 ? -2.666 11.996 -6.773 1.00 71.56 143 ILE A C 1
ATOM 1178 O O . ILE A 1 143 ? -3.575 11.266 -6.371 1.00 71.56 143 ILE A O 1
ATOM 1182 N N . VAL A 1 144 ? -2.723 13.322 -6.712 1.00 75.38 144 VAL A N 1
ATOM 1183 C CA . VAL A 1 144 ? -3.956 14.034 -6.383 1.00 75.38 144 VAL A CA 1
ATOM 1184 C C . VAL A 1 144 ? -4.630 14.418 -7.697 1.00 75.38 144 VAL A C 1
ATOM 1186 O O . VAL A 1 144 ? -4.066 15.166 -8.487 1.00 75.38 144 VAL A O 1
ATOM 1189 N N . ASP A 1 145 ? -5.822 13.883 -7.937 1.00 71.44 145 ASP A N 1
ATOM 1190 C CA . ASP A 1 145 ? -6.689 14.248 -9.059 1.00 71.44 145 ASP A CA 1
ATOM 1191 C C . ASP A 1 145 ? -7.951 14.914 -8.504 1.00 71.44 145 ASP A C 1
ATOM 1193 O O . ASP A 1 145 ? -8.880 14.245 -8.040 1.00 71.44 145 ASP A O 1
ATOM 1197 N N . LYS A 1 146 ? -7.965 16.252 -8.501 1.00 78.88 146 LYS A N 1
ATOM 1198 C CA . LYS A 1 146 ? -9.035 17.092 -7.935 1.00 78.88 146 LYS A CA 1
ATOM 1199 C C . LYS A 1 146 ? -9.349 16.728 -6.475 1.00 78.88 146 LYS A C 1
ATOM 1201 O O . LYS A 1 146 ? -8.645 17.150 -5.566 1.00 78.88 146 LYS A O 1
ATOM 1206 N N . PHE A 1 147 ? -10.402 15.942 -6.251 1.00 74.06 147 PHE A N 1
ATOM 1207 C CA . PHE A 1 147 ? -10.871 15.505 -4.931 1.00 74.06 147 PHE A CA 1
ATOM 1208 C C . PHE A 1 147 ? -10.409 14.088 -4.563 1.00 74.06 147 PHE A C 1
ATOM 1210 O O . PHE A 1 147 ? -10.806 13.555 -3.526 1.00 74.06 147 PHE A O 1
ATOM 1217 N N . PHE A 1 148 ? -9.606 13.447 -5.412 1.00 69.62 148 PHE A N 1
ATOM 1218 C CA . PHE A 1 148 ? -9.229 12.049 -5.272 1.00 69.62 148 PHE A CA 1
ATOM 1219 C C . PHE A 1 148 ? -7.734 11.896 -5.042 1.00 69.62 148 PHE A C 1
ATOM 1221 O O . PHE A 1 148 ? -6.915 12.516 -5.709 1.00 69.62 148 PHE A O 1
ATOM 1228 N N . ILE A 1 149 ? -7.388 11.000 -4.121 1.00 76.19 149 ILE A N 1
ATOM 1229 C CA . ILE A 1 149 ? -6.018 10.542 -3.923 1.00 76.19 149 ILE A CA 1
ATOM 1230 C C . ILE A 1 149 ? -5.915 9.164 -4.568 1.00 76.19 149 ILE A C 1
ATOM 1232 O O . ILE A 1 149 ? -6.500 8.191 -4.083 1.00 76.19 149 ILE A O 1
ATOM 1236 N N . ILE A 1 150 ? -5.192 9.084 -5.678 1.00 73.19 150 ILE A N 1
ATOM 1237 C CA . ILE A 1 150 ? -4.884 7.833 -6.360 1.00 73.19 150 ILE A CA 1
ATOM 1238 C C . ILE A 1 150 ? -3.590 7.305 -5.764 1.00 73.19 150 ILE A C 1
ATOM 1240 O O . ILE A 1 150 ? -2.546 7.952 -5.847 1.00 73.19 150 ILE A O 1
ATOM 1244 N N . ARG A 1 151 ? -3.671 6.113 -5.170 1.00 72.69 151 ARG A N 1
ATOM 1245 C CA . ARG A 1 151 ? -2.527 5.462 -4.545 1.00 72.69 151 ARG A CA 1
ATOM 1246 C C . ARG A 1 151 ? -2.284 4.075 -5.148 1.00 72.69 151 ARG A C 1
ATOM 1248 O O . ARG A 1 151 ? -3.084 3.172 -4.884 1.00 72.69 151 ARG A O 1
ATOM 1255 N N . PRO A 1 152 ? -1.194 3.871 -5.905 1.00 69.62 152 PRO A N 1
ATOM 1256 C CA . PRO A 1 152 ? -0.742 2.547 -6.278 1.00 69.62 152 PRO A CA 1
ATOM 1257 C C . PRO A 1 152 ? -0.301 1.838 -4.998 1.00 69.62 152 PRO A C 1
ATOM 1259 O O . PRO A 1 152 ? 0.335 2.421 -4.120 1.00 69.62 152 PRO A O 1
ATOM 1262 N N . LYS A 1 153 ? -0.680 0.574 -4.858 1.00 70.44 153 LYS A N 1
ATOM 1263 C CA . LYS A 1 153 ? -0.347 -0.209 -3.672 1.00 70.44 153 LYS A CA 1
ATOM 1264 C C . LYS A 1 153 ? 0.483 -1.407 -4.096 1.00 70.44 153 LYS A C 1
ATOM 1266 O O . LYS A 1 153 ? -0.058 -2.327 -4.698 1.00 70.44 153 LYS A O 1
ATOM 1271 N N . ALA A 1 154 ? 1.769 -1.397 -3.765 1.00 73.25 154 ALA A N 1
ATOM 1272 C CA . ALA A 1 154 ? 2.608 -2.586 -3.818 1.00 73.25 154 ALA A CA 1
ATOM 1273 C C . ALA A 1 154 ? 2.647 -3.191 -2.411 1.00 73.25 154 ALA A C 1
ATOM 1275 O O . ALA A 1 154 ? 3.373 -2.691 -1.555 1.00 73.25 154 ALA A O 1
ATOM 1276 N N . GLU A 1 155 ? 1.819 -4.207 -2.161 1.00 76.06 155 GLU A N 1
ATOM 1277 C CA . GLU A 1 155 ? 1.769 -4.940 -0.891 1.00 76.06 155 GLU A CA 1
ATOM 1278 C C . GLU A 1 155 ? 1.939 -6.436 -1.139 1.00 76.06 155 GLU A C 1
ATOM 1280 O O . GLU A 1 155 ? 1.310 -6.983 -2.042 1.00 76.06 155 GLU A O 1
ATOM 1285 N N . PHE A 1 156 ? 2.764 -7.097 -0.332 1.00 73.56 156 PHE A N 1
ATOM 1286 C CA . PHE A 1 156 ? 3.005 -8.534 -0.435 1.00 73.56 156 PHE A CA 1
ATOM 1287 C C . PHE A 1 156 ? 3.191 -9.165 0.947 1.00 73.56 156 PHE A C 1
ATOM 1289 O O . PHE A 1 156 ? 3.686 -8.521 1.875 1.00 73.56 156 PHE A O 1
ATOM 1296 N N . GLU A 1 157 ? 2.764 -10.422 1.086 1.00 75.44 157 GLU A N 1
ATOM 1297 C CA . GLU A 1 157 ? 3.002 -11.220 2.289 1.00 75.44 157 GLU A CA 1
ATOM 1298 C C . GLU A 1 157 ? 4.482 -11.621 2.362 1.00 75.44 157 GLU A C 1
ATOM 1300 O O . GLU A 1 157 ? 5.102 -11.975 1.358 1.00 75.44 157 GLU A O 1
ATOM 1305 N N . VAL A 1 158 ? 5.058 -11.541 3.557 1.00 78.31 158 VAL A N 1
ATOM 1306 C CA . VAL A 1 158 ? 6.465 -11.830 3.834 1.00 78.31 158 VAL A CA 1
ATOM 1307 C C . VAL A 1 158 ? 6.601 -12.739 5.052 1.00 78.31 158 VAL A C 1
ATOM 1309 O O . VAL A 1 158 ? 5.690 -12.880 5.868 1.00 78.31 158 VAL A O 1
ATOM 1312 N N . GLY A 1 159 ? 7.774 -13.355 5.202 1.00 69.44 159 GLY A N 1
ATOM 1313 C CA . GLY A 1 159 ? 8.085 -14.161 6.377 1.00 69.44 159 GLY A CA 1
ATOM 1314 C C . GLY A 1 159 ? 8.272 -13.311 7.639 1.00 69.44 159 GLY A C 1
ATOM 1315 O O . GLY A 1 159 ? 8.715 -12.164 7.584 1.00 69.44 159 GLY A O 1
ATOM 1316 N N . ARG A 1 160 ? 8.029 -13.908 8.815 1.00 77.31 160 ARG A N 1
ATOM 1317 C CA . ARG A 1 160 ? 8.221 -13.243 10.124 1.00 77.31 160 ARG A CA 1
ATOM 1318 C C . ARG A 1 160 ? 9.632 -12.676 10.342 1.00 77.31 160 ARG A C 1
ATOM 1320 O O . ARG A 1 160 ? 9.817 -11.756 11.129 1.00 77.31 160 ARG A O 1
ATOM 1327 N N . THR A 1 161 ? 10.636 -13.241 9.671 1.00 80.19 161 THR A N 1
ATOM 1328 C CA . THR A 1 161 ? 12.045 -12.838 9.785 1.00 80.19 161 THR A CA 1
ATOM 1329 C C . THR A 1 161 ? 12.373 -11.582 8.980 1.00 80.19 161 THR A C 1
ATOM 1331 O O . THR A 1 161 ? 13.396 -10.954 9.248 1.00 80.19 161 THR A O 1
ATOM 1334 N N . THR A 1 162 ? 11.515 -11.172 8.038 1.00 82.12 162 THR A N 1
ATOM 1335 C CA . THR A 1 162 ? 11.755 -10.012 7.166 1.00 82.12 162 THR A CA 1
ATOM 1336 C C . THR A 1 162 ? 11.898 -8.718 7.959 1.00 82.12 162 THR A C 1
ATOM 1338 O O . THR A 1 162 ? 12.797 -7.934 7.669 1.00 82.12 162 THR A O 1
ATOM 1341 N N . LEU A 1 163 ? 11.085 -8.516 9.002 1.00 86.69 163 LEU A N 1
ATOM 1342 C CA . LEU A 1 163 ? 11.216 -7.344 9.871 1.00 86.69 163 LEU A CA 1
ATOM 1343 C C . LEU A 1 163 ? 12.596 -7.299 10.542 1.00 86.69 163 LEU A C 1
ATOM 1345 O O . LEU A 1 163 ? 13.269 -6.278 10.477 1.00 86.69 163 LEU A O 1
ATOM 1349 N N . GLY A 1 164 ? 13.046 -8.413 11.127 1.00 83.31 164 GLY A N 1
ATOM 1350 C CA . GLY A 1 164 ? 14.374 -8.501 11.743 1.00 83.31 164 GLY A CA 1
ATOM 1351 C C . GLY A 1 164 ? 15.505 -8.240 10.744 1.00 83.31 164 GLY A C 1
ATOM 1352 O O . GLY A 1 164 ? 16.453 -7.530 11.069 1.00 83.31 164 GLY A O 1
ATOM 1353 N N . GLY A 1 165 ? 15.371 -8.742 9.512 1.00 83.25 165 GLY A N 1
ATOM 1354 C CA . GLY A 1 165 ? 16.312 -8.464 8.425 1.00 83.25 165 GLY A CA 1
ATOM 1355 C C . GLY A 1 165 ? 16.391 -6.978 8.062 1.00 83.25 165 GLY A C 1
ATOM 1356 O O . GLY A 1 165 ? 17.488 -6.445 7.930 1.00 83.25 165 GLY A O 1
ATOM 1357 N N . LEU A 1 166 ? 15.251 -6.283 7.964 1.00 87.56 166 LEU A N 1
ATOM 1358 C CA . LEU A 1 166 ? 15.221 -4.838 7.696 1.00 87.56 166 LEU A CA 1
ATOM 1359 C C . LEU A 1 166 ? 15.903 -4.038 8.813 1.00 87.56 166 LEU A C 1
ATOM 1361 O O . LEU A 1 166 ? 16.694 -3.141 8.528 1.00 87.56 166 LEU A O 1
ATOM 1365 N N . LEU A 1 167 ? 15.655 -4.390 10.077 1.00 91.88 167 LEU A N 1
ATOM 1366 C CA . LEU A 1 167 ? 16.307 -3.735 11.216 1.00 91.88 167 LEU A CA 1
ATOM 1367 C C . LEU A 1 167 ? 17.826 -3.967 11.214 1.00 91.88 167 LEU A C 1
ATOM 1369 O O . LEU A 1 167 ? 18.585 -3.033 11.455 1.00 91.88 167 LEU A O 1
ATOM 1373 N N . ALA A 1 168 ? 18.282 -5.180 10.882 1.00 87.44 168 ALA A N 1
ATOM 1374 C CA . ALA A 1 168 ? 19.709 -5.495 10.765 1.00 87.44 168 ALA A CA 1
ATOM 1375 C C . ALA A 1 168 ? 20.403 -4.730 9.621 1.00 87.44 168 ALA A C 1
ATOM 1377 O O . ALA A 1 168 ? 21.588 -4.423 9.716 1.00 87.44 168 ALA A O 1
ATOM 1378 N N . LEU A 1 169 ? 19.659 -4.381 8.567 1.00 87.88 169 LEU A N 1
ATOM 1379 C CA . LEU A 1 169 ? 20.119 -3.507 7.481 1.00 87.88 169 LEU A CA 1
ATOM 1380 C C . LEU A 1 169 ? 20.097 -2.014 7.856 1.00 87.88 169 LEU A C 1
ATOM 1382 O O . LEU A 1 169 ? 20.441 -1.175 7.028 1.00 87.88 169 LEU A O 1
ATOM 1386 N N . GLY A 1 170 ? 19.697 -1.674 9.084 1.00 88.31 170 GLY A N 1
ATOM 1387 C CA . GLY A 1 170 ? 19.705 -0.314 9.617 1.00 88.31 170 GLY A CA 1
ATOM 1388 C C . GLY A 1 170 ? 18.417 0.478 9.385 1.00 88.31 170 GLY A C 1
ATOM 1389 O O . GLY A 1 170 ? 18.397 1.680 9.642 1.00 88.31 170 GLY A O 1
ATOM 1390 N N . TYR A 1 171 ? 17.327 -0.154 8.933 1.00 91.88 171 TYR A N 1
ATOM 1391 C CA . TYR A 1 171 ? 16.027 0.518 8.934 1.00 91.88 171 TYR A CA 1
ATOM 1392 C C . TYR A 1 171 ? 15.569 0.789 10.369 1.00 91.88 171 TYR A C 1
ATOM 1394 O O . TYR A 1 171 ? 15.637 -0.083 11.235 1.00 91.88 171 TYR A O 1
ATOM 1402 N N . SER A 1 172 ? 15.038 1.984 10.609 1.00 92.12 172 SER A N 1
ATOM 1403 C CA . SER A 1 172 ? 14.555 2.408 11.924 1.00 92.12 172 SER A CA 1
ATOM 1404 C C . SER A 1 172 ? 13.031 2.489 11.943 1.00 92.12 172 SER A C 1
ATOM 1406 O O . SER A 1 172 ? 12.444 3.133 11.071 1.00 92.12 172 SER A O 1
ATOM 1408 N N . VAL A 1 173 ? 12.379 1.903 12.951 1.00 93.69 173 VAL A N 1
ATOM 1409 C CA . VAL A 1 173 ? 10.936 2.100 13.181 1.00 93.69 173 VAL A CA 1
ATOM 1410 C C . VAL A 1 173 ? 10.706 3.530 13.669 1.00 93.69 173 VAL A C 1
ATOM 1412 O O . VAL A 1 173 ? 11.188 3.894 14.737 1.00 93.69 173 VAL A O 1
ATOM 1415 N N . VAL A 1 174 ? 9.968 4.329 12.898 1.00 91.56 174 VAL A N 1
ATOM 1416 C CA . VAL A 1 174 ? 9.651 5.728 13.246 1.00 91.56 174 VAL A CA 1
ATOM 1417 C C . VAL A 1 174 ? 8.319 5.827 13.975 1.00 91.56 174 VAL A C 1
ATOM 1419 O O . VAL A 1 174 ? 8.184 6.563 14.947 1.00 91.56 174 VAL A O 1
ATOM 1422 N N . VAL A 1 175 ? 7.328 5.061 13.526 1.00 90.94 175 VAL A N 1
ATOM 1423 C CA . VAL A 1 175 ? 6.023 4.986 14.182 1.00 90.94 175 VAL A CA 1
ATOM 1424 C C . VAL A 1 175 ? 5.528 3.548 14.182 1.00 90.94 175 VAL A C 1
ATOM 1426 O O . VAL A 1 175 ? 5.720 2.809 13.214 1.00 90.94 175 VAL A O 1
ATOM 1429 N N . SER A 1 176 ? 4.899 3.161 15.288 1.00 94.12 176 SER A N 1
ATOM 1430 C CA . SER A 1 176 ? 4.239 1.875 15.467 1.00 94.12 176 SER A CA 1
ATOM 1431 C C . SER A 1 176 ? 2.918 2.083 16.193 1.00 94.12 176 SER A C 1
ATOM 1433 O O . SER A 1 176 ? 2.874 2.784 17.205 1.00 94.12 176 SER A O 1
ATOM 1435 N N . PHE A 1 177 ? 1.837 1.497 15.685 1.00 95.19 177 PHE A N 1
ATOM 1436 C CA . PHE A 1 177 ? 0.536 1.557 16.345 1.00 95.19 177 PHE A CA 1
ATOM 1437 C C . PHE A 1 177 ? -0.277 0.289 16.122 1.00 95.19 177 PHE A C 1
ATOM 1439 O O . PHE A 1 177 ? -0.115 -0.439 15.139 1.00 95.19 177 PHE A O 1
ATOM 1446 N N . LYS A 1 178 ? -1.190 0.049 17.061 1.00 95.94 178 LYS A N 1
ATOM 1447 C CA . LYS A 1 178 ? -2.185 -1.012 16.967 1.00 95.94 178 LYS A CA 1
ATOM 1448 C C . LYS A 1 178 ? -3.441 -0.472 16.305 1.00 95.94 178 LYS A C 1
ATOM 1450 O O . LYS A 1 178 ? -3.895 0.630 16.620 1.00 95.94 178 LYS A O 1
ATOM 1455 N N . ARG A 1 179 ? -3.984 -1.251 15.375 1.00 95.06 179 ARG A N 1
ATOM 1456 C CA . ARG A 1 179 ? -5.245 -0.959 14.700 1.00 95.06 179 ARG A CA 1
ATOM 1457 C C . ARG A 1 179 ? -6.144 -2.179 14.757 1.00 95.06 179 ARG A C 1
ATOM 1459 O O . ARG A 1 179 ? -5.781 -3.236 14.250 1.00 95.06 179 ARG A O 1
ATOM 1466 N N . THR A 1 180 ? -7.342 -2.012 15.292 1.00 94.06 180 THR A N 1
ATOM 1467 C CA . THR A 1 180 ? -8.398 -3.024 15.211 1.00 94.06 180 THR A CA 1
ATOM 1468 C C . THR A 1 180 ? -9.273 -2.720 14.004 1.00 94.06 180 THR A C 1
ATOM 1470 O O . THR A 1 180 ? -9.643 -1.566 13.791 1.00 94.06 180 THR A O 1
ATOM 1473 N N . SER A 1 181 ? -9.602 -3.722 13.190 1.00 92.19 181 SER A N 1
ATOM 1474 C CA . SER A 1 181 ? -10.521 -3.575 12.060 1.00 92.19 181 SER A CA 1
ATOM 1475 C C . SER A 1 181 ? -11.637 -4.594 12.149 1.00 92.19 181 SER A C 1
ATOM 1477 O O . SER A 1 181 ? -11.383 -5.794 12.160 1.00 92.19 181 SER A O 1
ATOM 1479 N N . ARG A 1 182 ? -12.876 -4.111 12.178 1.00 90.81 182 ARG A N 1
ATOM 1480 C CA . ARG A 1 182 ? -14.067 -4.946 12.071 1.00 90.81 182 ARG A CA 1
ATOM 1481 C C . ARG A 1 182 ? -14.678 -4.773 10.692 1.00 90.81 182 ARG A C 1
ATOM 1483 O O . ARG A 1 182 ? -15.123 -3.672 10.367 1.00 90.81 182 ARG A O 1
ATOM 1490 N N . THR A 1 183 ? -14.699 -5.835 9.899 1.00 90.25 183 THR A N 1
ATOM 1491 C CA . THR A 1 183 ? -15.097 -5.818 8.491 1.00 90.25 183 THR A CA 1
ATOM 1492 C C . THR A 1 183 ? -16.405 -6.574 8.271 1.00 90.25 183 THR A C 1
ATOM 1494 O O . THR A 1 183 ? -16.702 -7.560 8.942 1.00 90.25 183 THR A O 1
ATOM 1497 N N . VAL A 1 184 ? -17.207 -6.103 7.318 1.00 89.50 184 VAL A N 1
ATOM 1498 C CA . VAL A 1 184 ? -18.359 -6.818 6.759 1.00 89.50 184 VAL A CA 1
ATOM 1499 C C . VAL A 1 184 ? -18.337 -6.647 5.250 1.00 89.50 184 VAL A C 1
ATOM 1501 O O . VAL A 1 184 ? -18.169 -5.537 4.739 1.00 89.50 184 VAL A O 1
ATOM 1504 N N . LYS A 1 185 ? -18.534 -7.753 4.535 1.00 86.94 185 LYS A N 1
ATOM 1505 C CA . LYS A 1 185 ? -18.650 -7.769 3.079 1.00 86.94 185 LYS A CA 1
ATOM 1506 C C . LYS A 1 185 ? -20.121 -7.867 2.675 1.00 86.94 185 LYS A C 1
ATOM 1508 O O . LYS A 1 185 ? -20.856 -8.701 3.201 1.00 86.94 185 LYS A O 1
ATOM 1513 N N . ARG A 1 186 ? -20.547 -7.008 1.752 1.00 84.00 186 ARG A N 1
ATOM 1514 C CA . ARG A 1 186 ? -21.860 -7.037 1.096 1.00 84.00 186 ARG A CA 1
ATOM 1515 C C . ARG A 1 186 ? -21.623 -6.981 -0.404 1.00 84.00 186 ARG A C 1
ATOM 1517 O O . ARG A 1 186 ? -21.209 -5.945 -0.913 1.00 84.00 186 ARG A O 1
ATOM 1524 N N . ASP A 1 187 ? -21.824 -8.100 -1.088 1.00 85.25 187 ASP A N 1
ATOM 1525 C CA . ASP A 1 187 ? -21.543 -8.240 -2.519 1.00 85.25 187 ASP A CA 1
ATOM 1526 C C . ASP A 1 187 ? -20.102 -7.808 -2.869 1.00 85.25 187 ASP A C 1
ATOM 1528 O O . ASP A 1 187 ? -19.131 -8.450 -2.452 1.00 85.25 187 ASP A O 1
ATOM 1532 N N . GLN A 1 188 ? -19.955 -6.702 -3.605 1.00 85.25 188 GLN A N 1
ATOM 1533 C CA . GLN A 1 188 ? -18.673 -6.111 -4.003 1.00 85.25 188 GLN A CA 1
ATOM 1534 C C . GLN A 1 188 ? -18.202 -4.974 -3.074 1.00 85.25 188 GLN A C 1
ATOM 1536 O O . GLN A 1 188 ? -17.111 -4.437 -3.270 1.00 85.25 188 GLN A O 1
ATOM 1541 N N . LEU A 1 189 ? -19.001 -4.606 -2.067 1.00 87.25 189 LEU A N 1
ATOM 1542 C CA . LEU A 1 189 ? -18.695 -3.563 -1.091 1.00 87.25 189 LEU A CA 1
ATOM 1543 C C . LEU A 1 189 ? -18.124 -4.174 0.196 1.00 87.25 189 LEU A C 1
ATOM 1545 O O . LEU A 1 189 ? -18.728 -5.041 0.829 1.00 87.25 189 LEU A O 1
ATOM 1549 N N . LEU A 1 190 ? -16.969 -3.674 0.623 1.00 89.88 190 LEU A N 1
ATOM 1550 C CA . LEU A 1 190 ? -16.365 -3.967 1.918 1.00 89.88 190 LEU A CA 1
ATOM 1551 C C . LEU A 1 190 ? -16.506 -2.746 2.824 1.00 89.88 190 LEU A C 1
ATOM 1553 O O . LEU A 1 190 ? -16.034 -1.658 2.500 1.00 89.88 190 LEU A O 1
ATOM 1557 N N . ILE A 1 191 ? -17.123 -2.947 3.982 1.00 89.69 191 ILE A N 1
ATOM 1558 C CA . ILE A 1 191 ? -17.303 -1.929 5.017 1.00 89.69 191 ILE A CA 1
ATOM 1559 C C . ILE A 1 191 ? -16.422 -2.320 6.199 1.00 89.69 191 ILE A C 1
ATOM 1561 O O . ILE A 1 191 ? -16.494 -3.456 6.661 1.00 89.69 191 ILE A O 1
ATOM 1565 N N . ALA A 1 192 ? -15.603 -1.402 6.701 1.00 90.81 192 ALA A N 1
ATOM 1566 C CA . ALA A 1 192 ? -14.741 -1.635 7.849 1.00 90.81 192 ALA A CA 1
ATOM 1567 C C . ALA A 1 192 ? -14.847 -0.496 8.867 1.00 90.81 192 ALA A C 1
ATOM 1569 O O . ALA A 1 192 ? -14.719 0.669 8.502 1.00 90.81 192 ALA A O 1
ATOM 1570 N N . ALA A 1 193 ? -15.037 -0.828 10.142 1.00 90.12 193 ALA A N 1
ATOM 1571 C CA . ALA A 1 193 ? -14.757 0.095 11.239 1.00 90.12 193 ALA A CA 1
ATOM 1572 C C . ALA A 1 193 ? -13.329 -0.152 11.729 1.00 90.12 193 ALA A C 1
ATOM 1574 O O . ALA A 1 193 ? -12.996 -1.268 12.129 1.00 90.12 193 ALA A O 1
ATOM 1575 N N . GLU A 1 194 ? -12.484 0.871 11.665 1.00 92.19 194 GLU A N 1
ATOM 1576 C CA . GLU A 1 194 ? -11.094 0.832 12.115 1.00 92.19 194 GLU A CA 1
ATOM 1577 C C . GLU A 1 194 ? -10.926 1.687 13.372 1.00 92.19 194 GLU A C 1
ATOM 1579 O O . GLU A 1 194 ? -11.330 2.845 13.366 1.00 92.19 194 GLU A O 1
ATOM 1584 N N . THR A 1 195 ? -10.277 1.167 14.408 1.00 91.62 195 THR A N 1
ATOM 1585 C CA . THR A 1 195 ? -9.897 1.930 15.609 1.00 91.62 195 THR A CA 1
ATOM 1586 C C . THR A 1 195 ? -8.383 1.893 15.759 1.00 91.62 195 THR A C 1
ATOM 1588 O O . THR A 1 195 ? -7.790 0.826 15.601 1.00 91.62 195 THR A O 1
ATOM 1591 N N . ILE A 1 196 ? -7.760 3.047 16.010 1.00 92.94 196 ILE A N 1
ATOM 1592 C CA . ILE A 1 196 ? -6.313 3.173 16.240 1.00 92.94 196 ILE A CA 1
ATOM 1593 C C . ILE A 1 196 ?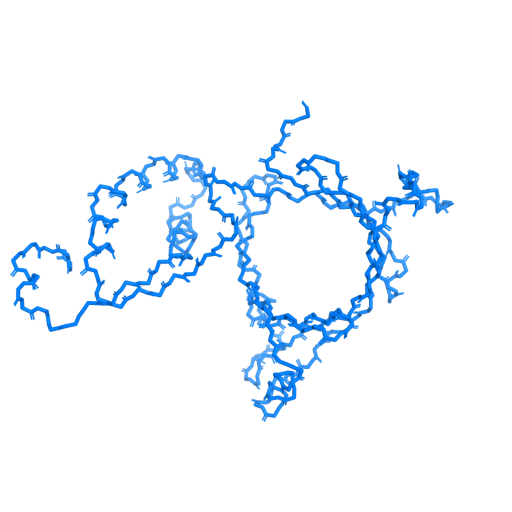 -6.088 3.481 17.718 1.00 92.94 196 ILE A C 1
ATOM 1595 O O . ILE A 1 196 ? -6.427 4.571 18.182 1.00 92.94 196 ILE A O 1
ATOM 1599 N N . ASP A 1 197 ? -5.497 2.530 18.439 1.00 88.19 197 ASP A N 1
ATOM 1600 C CA . ASP A 1 197 ? -5.443 2.544 19.906 1.00 88.19 197 ASP A CA 1
ATOM 1601 C C . ASP A 1 197 ? -4.690 3.766 20.451 1.00 88.19 197 ASP A C 1
ATOM 1603 O O . ASP A 1 197 ? -5.138 4.404 21.398 1.00 88.19 197 ASP A O 1
ATOM 1607 N N . SER A 1 198 ? -3.566 4.132 19.829 1.00 86.62 198 SER A N 1
ATOM 1608 C CA . SER A 1 198 ? -2.715 5.242 20.282 1.00 86.62 198 SER A CA 1
ATOM 1609 C C . SER A 1 198 ? -3.340 6.624 20.091 1.00 86.62 198 SER A C 1
ATOM 1611 O O . SER A 1 198 ? -2.937 7.566 20.765 1.00 86.62 198 SER A O 1
ATOM 1613 N N . LEU A 1 199 ? -4.301 6.752 19.173 1.00 85.00 199 LEU A N 1
ATOM 1614 C CA . LEU A 1 199 ? -5.001 8.008 18.901 1.00 85.00 199 LEU A CA 1
ATOM 1615 C C . LEU A 1 199 ? -6.364 8.067 19.599 1.00 85.00 199 LEU A C 1
ATOM 1617 O O . LEU A 1 199 ? -6.965 9.133 19.664 1.00 85.00 199 LEU A O 1
ATOM 1621 N N . ASN A 1 200 ? -6.865 6.931 20.098 1.00 84.06 200 ASN A N 1
ATOM 1622 C CA . ASN A 1 200 ? -8.253 6.767 20.530 1.00 84.06 200 ASN A CA 1
ATOM 1623 C C . ASN A 1 200 ? -9.264 7.249 19.465 1.00 84.06 200 ASN A C 1
ATOM 1625 O O . ASN A 1 200 ? -10.336 7.767 19.771 1.00 84.06 200 ASN A O 1
ATOM 1629 N N . GLU A 1 201 ? -8.907 7.091 18.188 1.00 88.00 201 GLU A N 1
ATOM 1630 C CA . GLU A 1 201 ? -9.716 7.526 17.054 1.00 88.00 201 GLU A CA 1
ATOM 1631 C C . GLU A 1 201 ? -10.314 6.329 16.325 1.00 88.00 201 GLU A C 1
ATOM 1633 O O . GLU A 1 201 ? -9.671 5.291 16.141 1.00 88.00 201 GLU A O 1
ATOM 1638 N N . SER A 1 202 ? -11.555 6.497 15.870 1.00 88.44 202 SER A N 1
ATOM 1639 C CA . SER A 1 202 ? -12.262 5.508 15.062 1.00 88.44 202 SER A CA 1
ATOM 1640 C C . SER A 1 202 ? -12.604 6.065 13.689 1.00 88.44 202 SER A C 1
ATOM 1642 O O . SER A 1 202 ? -12.915 7.245 13.536 1.00 88.44 202 SER A O 1
ATOM 1644 N N . PHE A 1 203 ? -12.571 5.198 12.686 1.00 90.31 203 PHE A N 1
ATOM 1645 C CA . PHE A 1 203 ? -12.795 5.528 11.290 1.00 90.31 203 PHE A CA 1
ATOM 1646 C C . PHE A 1 203 ? -13.754 4.532 10.651 1.00 90.31 203 PHE A C 1
ATOM 1648 O O . PHE A 1 203 ? -13.679 3.330 10.908 1.00 90.31 203 PHE A O 1
ATOM 1655 N N . LEU A 1 204 ? -14.602 5.025 9.756 1.00 89.38 204 LEU A N 1
ATOM 1656 C CA . LEU A 1 204 ? -15.363 4.194 8.834 1.00 89.38 204 LEU A CA 1
ATOM 1657 C C . LEU A 1 204 ? -14.630 4.145 7.494 1.00 89.38 204 LEU A C 1
ATOM 1659 O O . LEU A 1 204 ? -14.237 5.181 6.957 1.00 89.38 204 LEU A O 1
ATOM 1663 N N . VAL A 1 205 ? -14.449 2.943 6.956 1.00 90.56 205 VAL A N 1
ATOM 1664 C CA . VAL A 1 205 ? -13.799 2.707 5.669 1.00 90.56 205 VAL A CA 1
ATOM 1665 C C . VAL A 1 205 ? -14.732 1.926 4.757 1.00 90.56 205 VAL A C 1
ATOM 1667 O O . VAL A 1 205 ? -15.151 0.822 5.093 1.00 90.56 205 VAL A O 1
ATOM 1670 N N . LEU A 1 206 ? -15.018 2.475 3.581 1.00 89.75 206 LEU A N 1
ATOM 1671 C CA . LEU A 1 206 ? -15.753 1.802 2.511 1.00 89.75 206 LEU A CA 1
ATOM 1672 C C . LEU A 1 206 ? -14.783 1.476 1.383 1.00 89.75 206 LEU A C 1
ATOM 1674 O O . LEU A 1 206 ? -13.992 2.338 0.994 1.00 89.75 206 LEU A O 1
ATOM 1678 N N . LYS A 1 207 ? -14.828 0.250 0.861 1.00 89.12 207 LYS A N 1
ATOM 1679 C CA . LYS A 1 207 ? -14.032 -0.162 -0.296 1.00 89.12 207 LYS A CA 1
ATOM 1680 C C . LYS A 1 207 ? -14.883 -0.894 -1.325 1.00 89.12 207 LYS A C 1
ATOM 1682 O O . LYS A 1 207 ? -15.680 -1.741 -0.938 1.00 89.12 207 LYS A O 1
ATOM 1687 N N . GLY A 1 208 ? -14.695 -0.608 -2.608 1.00 88.44 208 GLY A N 1
ATOM 1688 C CA . GLY A 1 208 ? -15.445 -1.274 -3.675 1.00 88.44 208 GLY A CA 1
ATOM 1689 C C . GLY A 1 208 ? -15.028 -0.834 -5.083 1.00 88.44 208 GLY A C 1
ATOM 1690 O O . GLY A 1 208 ? -14.284 0.138 -5.223 1.00 88.44 208 GLY A O 1
ATOM 1691 N N . PRO A 1 209 ? -15.502 -1.527 -6.132 1.00 84.94 209 PRO A N 1
ATOM 1692 C CA . PRO A 1 209 ? -15.104 -1.276 -7.522 1.00 84.94 209 PRO A CA 1
ATOM 1693 C C . PRO A 1 209 ? -15.884 -0.140 -8.203 1.00 84.94 209 PRO A C 1
ATOM 1695 O O . PRO A 1 209 ? -15.530 0.283 -9.297 1.00 84.94 209 PRO A O 1
ATOM 1698 N N . SER A 1 210 ? -16.955 0.363 -7.581 1.00 78.19 210 SER A N 1
ATOM 1699 C CA . SER A 1 210 ? -17.809 1.417 -8.138 1.00 78.19 210 SER A CA 1
ATOM 1700 C C . SER A 1 210 ? -17.836 2.646 -7.234 1.00 78.19 210 SER A C 1
ATOM 1702 O O . SER A 1 210 ? -17.874 2.532 -6.010 1.00 78.19 210 SER A O 1
ATOM 1704 N N . ARG A 1 211 ? -17.858 3.829 -7.860 1.00 72.25 211 ARG A N 1
ATOM 1705 C CA . ARG A 1 211 ? -18.192 5.109 -7.208 1.00 72.25 211 ARG A CA 1
ATOM 1706 C C . ARG A 1 211 ? -19.701 5.376 -7.173 1.00 72.25 211 ARG A C 1
ATOM 1708 O O . ARG A 1 211 ? -20.132 6.266 -6.449 1.00 72.25 211 ARG A O 1
ATOM 1715 N N . LYS A 1 212 ? -20.484 4.674 -7.999 1.00 62.47 212 LYS A N 1
ATOM 1716 C CA . LYS A 1 212 ? -21.938 4.844 -8.097 1.00 62.47 212 LYS A CA 1
ATOM 1717 C C . LYS A 1 212 ? -22.615 4.010 -7.014 1.00 62.47 212 LYS A C 1
ATOM 1719 O O . LYS A 1 212 ? -22.349 2.810 -6.935 1.00 62.47 212 LYS A O 1
ATOM 1724 N N . VAL A 1 213 ? -23.429 4.687 -6.205 1.00 48.41 213 VAL A N 1
ATOM 1725 C CA . VAL A 1 213 ? -24.426 4.098 -5.300 1.00 48.41 213 VAL A CA 1
ATOM 1726 C C . VAL A 1 213 ? -25.605 3.610 -6.127 1.00 48.41 213 VAL A C 1
ATOM 1728 O O . VAL A 1 213 ? -25.972 4.341 -7.076 1.00 48.41 213 VAL A O 1
#

pLDDT: mean 77.74, std 11.51, range [48.0, 95.94]

Radius of gyration: 20.96 Å; chains: 1; bounding box: 45×37×59 Å

Secondary structure (DSSP, 8-state):
-TT-GGGGGG-S--EEEESSHHHHHHHHHHHHHGGGS-HHHHHHHHHHHHHHHTHHHHHT-SEEEE---S--TTS--EEEEEE---TT---SS---GGG-EEEEEEEEEEE-TT--TT--GGGPEEEEEETTEEEEEE----EEETTEEE---EEEEE-THHHHHHHHTT-EEEEEEEEEEEEEEETTEEEEEEEETTTTEEEEEEEES-S--

Organism: Aegilops tauschii subsp. strangulata (NCBI:txid200361)

Sequence (213 aa):
YALHSTLRSLLDIRVAVVGGVHFSLLSKVQHDIGDSCSLDYLIDSIFPLFRKHIEPDLHHAQIRIDNSFVCSFREPYYKLKCKNELPDGQKFYSFDKSKSETENFIEMYLRPPFASEEIKIDDWIKVMQCGIRYYLSLGDQRIVDKFFIIRPKAEFEVGRTTLGGLLALGYSVVVSFKRTSRTVKRDQLLIAAETIDSLNESFLVLKGPSRKV